Protein AF-A0A6J6VG71-F1 (afdb_monomer_lite)

Secondary structure (DSSP, 8-state):
-HHHHHHHHHTT--HHHHHHHHHHHHHHHTTTSPTTGGG--EE-TT--EEEEE--B-SS--GGG---EE-TTT--EEPPPTT-BSS-HHHHHHHHHTT-EE-SSS-EEEEEHHHHHHHS--S-----SHHHHHHHHHHHSS---SSPPPHHHHHHHHHHHS-TT-EEEETT-TTTHHHHHHHHHHHHH----EEEE----PPPHHHHHHHHHTT--TTSTTTTTTS-----S--PPPPPPPP------------PPPP----

Structure (mmCIF, N/CA/C/O backbone):
data_AF-A0A6J6VG71-F1
#
_entry.id   AF-A0A6J6VG71-F1
#
loop_
_atom_site.group_PDB
_atom_site.id
_atom_site.type_symbol
_atom_site.label_atom_id
_atom_site.label_alt_id
_atom_site.label_comp_id
_atom_site.label_asym_id
_atom_site.label_entity_id
_atom_site.label_seq_id
_atom_site.pdbx_PDB_ins_code
_atom_site.Cartn_x
_atom_site.Cartn_y
_atom_site.Cartn_z
_atom_site.occupancy
_atom_site.B_iso_or_equiv
_atom_site.auth_seq_id
_atom_site.auth_comp_id
_atom_site.auth_asym_id
_atom_site.auth_atom_id
_atom_site.pdbx_PDB_model_num
ATOM 1 N N . MET A 1 1 ? 6.855 -7.497 11.696 1.00 89.44 1 MET A N 1
ATOM 2 C CA . MET A 1 1 ? 5.455 -7.110 11.981 1.00 89.44 1 MET A CA 1
ATOM 3 C C . MET A 1 1 ? 4.491 -7.909 11.126 1.00 89.44 1 MET A C 1
ATOM 5 O O . MET A 1 1 ? 3.883 -8.788 11.703 1.00 89.44 1 MET A O 1
ATOM 9 N N . LEU A 1 2 ? 4.419 -7.700 9.800 1.00 90.25 2 LEU A N 1
ATOM 10 C CA . LEU A 1 2 ? 3.524 -8.470 8.909 1.00 90.25 2 LEU A CA 1
ATOM 11 C C . LEU A 1 2 ? 3.668 -9.988 9.110 1.00 90.25 2 LEU A C 1
ATOM 13 O O . LEU A 1 2 ? 2.763 -10.618 9.633 1.00 90.25 2 LEU A O 1
ATOM 17 N N . ARG A 1 3 ? 4.880 -10.518 8.889 1.00 91.44 3 ARG A N 1
ATOM 18 C CA . ARG A 1 3 ? 5.190 -11.943 9.092 1.00 91.44 3 ARG A CA 1
ATOM 19 C C . ARG A 1 3 ? 4.792 -12.483 10.474 1.00 91.44 3 ARG A C 1
ATOM 21 O O . ARG A 1 3 ? 4.275 -13.580 10.565 1.00 91.44 3 ARG A O 1
ATOM 28 N N . LEU A 1 4 ? 5.018 -11.708 11.538 1.00 93.44 4 LEU A N 1
ATOM 29 C CA . LEU A 1 4 ? 4.688 -12.125 12.908 1.00 93.44 4 LEU A CA 1
ATOM 30 C C . LEU A 1 4 ? 3.179 -12.339 13.082 1.00 93.44 4 LEU A C 1
ATOM 32 O O . LEU A 1 4 ? 2.763 -13.282 13.754 1.00 93.44 4 LEU A O 1
ATOM 36 N N . VAL A 1 5 ? 2.374 -11.438 12.516 1.00 93.69 5 VAL A N 1
ATOM 37 C CA . VAL A 1 5 ? 0.913 -11.532 12.570 1.00 93.69 5 VAL A CA 1
ATOM 38 C C . VAL A 1 5 ? 0.439 -12.678 11.684 1.00 93.69 5 VAL A C 1
ATOM 40 O O . VAL A 1 5 ? -0.310 -13.516 12.176 1.00 93.69 5 VAL A O 1
ATOM 43 N N . ASP A 1 6 ? 0.960 -12.791 10.460 1.00 92.25 6 ASP A N 1
ATOM 44 C CA . ASP A 1 6 ? 0.628 -13.883 9.536 1.00 92.25 6 ASP A CA 1
ATOM 45 C C . ASP A 1 6 ? 0.910 -15.262 10.163 1.00 92.25 6 ASP A C 1
ATOM 47 O O . ASP A 1 6 ? 0.045 -16.132 10.170 1.00 92.25 6 ASP A O 1
ATOM 51 N N . GLU A 1 7 ? 2.091 -15.453 10.763 1.00 93.88 7 GLU A N 1
ATOM 52 C CA . GLU A 1 7 ? 2.474 -16.698 11.450 1.00 93.88 7 GLU A CA 1
ATOM 53 C C . GLU A 1 7 ? 1.605 -16.975 12.683 1.00 93.88 7 GLU A C 1
ATOM 55 O O . GLU A 1 7 ? 1.258 -18.123 12.960 1.00 93.88 7 GLU A O 1
ATOM 60 N N . THR A 1 8 ? 1.233 -15.932 13.430 1.00 93.12 8 THR A N 1
ATOM 61 C CA . THR A 1 8 ? 0.386 -16.082 14.620 1.00 93.12 8 THR A CA 1
ATOM 62 C C . THR A 1 8 ? -1.030 -16.510 14.243 1.00 93.12 8 THR A C 1
ATOM 64 O O . THR A 1 8 ? -1.567 -17.426 14.863 1.00 93.12 8 THR A O 1
ATOM 67 N N . LEU A 1 9 ? -1.609 -15.903 13.207 1.00 93.12 9 LEU A N 1
ATOM 68 C CA . LEU A 1 9 ? -2.937 -16.261 12.706 1.00 93.12 9 LEU A CA 1
ATOM 69 C C . LEU A 1 9 ? -2.931 -17.644 12.040 1.00 93.12 9 LEU A C 1
ATOM 71 O O . LEU A 1 9 ? -3.836 -18.440 12.273 1.00 93.12 9 LEU A O 1
ATOM 75 N N . ALA A 1 10 ? -1.876 -17.983 11.290 1.00 92.69 10 ALA A N 1
ATOM 76 C CA . ALA A 1 10 ? -1.707 -19.314 10.702 1.00 92.69 10 ALA A CA 1
ATOM 77 C C . ALA A 1 10 ? -1.602 -20.427 11.760 1.00 92.69 10 ALA A C 1
ATOM 79 O O . ALA A 1 10 ? -1.991 -21.565 11.502 1.00 92.69 10 ALA A O 1
ATOM 80 N N . ALA A 1 11 ? -1.123 -20.103 12.965 1.00 93.56 11 ALA A N 1
ATOM 81 C CA . ALA A 1 11 ? -1.110 -21.009 14.112 1.00 93.56 11 ALA A CA 1
ATOM 82 C C . ALA A 1 11 ? -2.481 -21.155 14.811 1.00 93.56 11 ALA A C 1
ATOM 84 O O . ALA A 1 11 ? -2.568 -21.829 15.836 1.00 93.56 11 ALA A O 1
ATOM 85 N N . GLY A 1 12 ? -3.542 -20.536 14.279 1.00 92.69 12 GLY A N 1
ATOM 86 C CA . GLY A 1 12 ? -4.909 -20.621 14.799 1.00 92.69 12 GLY A CA 1
ATOM 87 C C . GLY A 1 12 ? -5.233 -19.633 15.921 1.00 92.69 12 GLY A C 1
ATOM 88 O O . GLY A 1 12 ? -6.259 -19.790 16.579 1.00 92.69 12 GLY A O 1
ATOM 89 N N . ALA A 1 13 ? -4.377 -18.636 16.161 1.00 93.62 13 ALA A N 1
ATOM 90 C CA . ALA A 1 13 ? -4.648 -17.596 17.149 1.00 93.62 13 ALA A CA 1
ATOM 91 C C . ALA A 1 13 ? -5.695 -16.588 16.644 1.00 93.62 13 ALA A C 1
ATOM 93 O O . ALA A 1 13 ? -5.846 -16.358 15.444 1.00 93.62 13 ALA A O 1
ATOM 94 N N . THR A 1 14 ? -6.378 -15.945 17.585 1.00 95.81 14 THR A N 1
ATOM 95 C CA . THR A 1 14 ? -7.333 -14.856 17.334 1.00 95.81 14 THR A CA 1
ATOM 96 C C . THR A 1 14 ? -6.632 -13.545 16.953 1.00 95.81 14 THR A C 1
ATOM 98 O O . THR A 1 14 ? -5.437 -13.353 17.210 1.00 95.81 14 THR A O 1
ATOM 101 N N . ALA A 1 15 ? -7.379 -12.600 16.369 1.00 93.50 15 ALA A N 1
ATOM 102 C CA . ALA A 1 15 ? -6.868 -11.265 16.045 1.00 93.50 15 ALA A CA 1
ATOM 103 C C . ALA A 1 15 ? -6.389 -10.513 17.301 1.00 93.50 15 ALA A C 1
ATOM 105 O O . ALA A 1 15 ? -5.373 -9.815 17.269 1.00 93.50 15 ALA A O 1
ATOM 106 N N . GLU A 1 16 ? -7.066 -10.705 18.432 1.00 94.62 16 GLU A N 1
ATOM 107 C CA . GLU A 1 16 ? -6.713 -10.131 19.728 1.00 94.62 16 GLU A CA 1
ATOM 108 C C . GLU A 1 16 ? -5.377 -10.674 20.250 1.00 94.62 16 GLU A C 1
ATOM 110 O O . GLU A 1 16 ? -4.526 -9.902 20.704 1.00 94.62 16 GLU A O 1
ATOM 115 N N . GLU A 1 17 ? -5.159 -11.986 20.151 1.00 95.38 17 GLU A N 1
ATOM 116 C CA . GLU A 1 17 ? -3.893 -12.626 20.528 1.00 95.38 17 GLU A CA 1
ATOM 117 C C . GLU A 1 17 ? -2.749 -12.189 19.606 1.00 95.38 17 GLU A C 1
ATOM 119 O O . GLU A 1 17 ? -1.653 -11.864 20.079 1.00 95.38 17 GLU A O 1
ATOM 124 N N . ALA A 1 18 ? -3.006 -12.104 18.296 1.00 96.38 18 ALA A N 1
ATOM 125 C CA . ALA A 1 18 ? -2.054 -11.574 17.325 1.00 96.38 18 ALA A CA 1
ATOM 126 C C . ALA A 1 18 ? -1.688 -10.114 17.630 1.00 96.38 18 ALA A C 1
ATOM 128 O O . ALA A 1 18 ? -0.508 -9.750 17.618 1.00 96.38 18 ALA A O 1
ATOM 129 N N . GLN A 1 19 ? -2.674 -9.285 17.982 1.00 97.00 19 GLN A N 1
ATOM 130 C CA . GLN A 1 19 ? -2.464 -7.902 18.400 1.00 97.00 19 GLN A CA 1
ATOM 131 C C . GLN A 1 19 ? -1.623 -7.810 19.677 1.00 97.00 19 GLN A C 1
ATOM 133 O O . GLN A 1 19 ? -0.727 -6.964 19.763 1.00 97.00 19 GLN A O 1
ATOM 138 N N . GLN A 1 20 ? -1.883 -8.663 20.669 1.00 96.75 20 GLN A N 1
ATOM 139 C CA . GLN A 1 20 ? -1.121 -8.678 21.915 1.00 96.75 20 GLN A CA 1
ATOM 140 C C . GLN A 1 20 ? 0.351 -9.030 21.660 1.00 96.75 20 GLN A C 1
ATOM 142 O O . GLN A 1 20 ? 1.241 -8.276 22.066 1.00 96.75 20 GLN A O 1
ATOM 147 N N . ARG A 1 21 ? 0.616 -10.095 20.891 1.00 96.19 21 ARG A N 1
ATOM 148 C CA . ARG A 1 21 ? 1.981 -10.459 20.474 1.00 96.19 21 ARG A CA 1
ATOM 149 C C . ARG A 1 21 ? 2.659 -9.353 19.676 1.00 96.19 21 ARG A C 1
ATOM 151 O O . ARG A 1 21 ? 3.834 -9.063 19.895 1.00 96.19 21 ARG A O 1
ATOM 158 N N . LEU A 1 22 ? 1.931 -8.704 18.767 1.00 96.75 22 LEU A N 1
ATOM 159 C CA . LEU A 1 22 ? 2.453 -7.581 17.995 1.00 96.75 22 LEU A CA 1
ATOM 160 C C . LEU A 1 22 ? 2.890 -6.430 18.912 1.00 96.75 22 LEU A C 1
ATOM 162 O O . LEU A 1 22 ? 3.974 -5.876 18.727 1.00 96.75 22 LEU A O 1
ATOM 166 N N . ARG A 1 23 ? 2.085 -6.077 19.919 1.00 96.69 23 ARG A N 1
ATOM 167 C CA . ARG A 1 23 ? 2.407 -5.010 20.881 1.00 96.69 23 ARG A CA 1
ATOM 168 C C . ARG A 1 23 ? 3.626 -5.348 21.734 1.00 96.69 23 ARG A C 1
ATOM 170 O O . ARG A 1 23 ? 4.466 -4.477 21.955 1.00 96.69 23 ARG A O 1
ATOM 177 N N . GLU A 1 24 ? 3.753 -6.596 22.174 1.00 96.62 24 GLU A N 1
ATOM 178 C CA . GLU A 1 24 ? 4.934 -7.082 22.896 1.00 96.62 24 GLU A CA 1
ATOM 179 C C . GLU A 1 24 ? 6.191 -7.018 22.027 1.00 96.62 24 GLU A C 1
ATOM 181 O O . GLU A 1 24 ? 7.218 -6.491 22.459 1.00 96.62 24 GLU A O 1
ATOM 186 N N . PHE A 1 25 ? 6.087 -7.452 20.769 1.00 95.56 25 PHE A N 1
ATOM 187 C CA . PHE A 1 25 ? 7.169 -7.359 19.796 1.00 95.56 25 PHE A CA 1
ATOM 188 C C . PHE A 1 25 ? 7.602 -5.908 19.551 1.00 95.56 25 PHE A C 1
ATOM 190 O O . PHE A 1 25 ? 8.800 -5.615 19.564 1.00 95.56 25 PHE A O 1
ATOM 197 N N . ILE A 1 26 ? 6.651 -4.984 19.370 1.00 94.94 26 ILE A N 1
ATOM 198 C CA . ILE A 1 26 ? 6.949 -3.553 19.216 1.00 94.94 26 ILE A CA 1
ATOM 199 C C . ILE A 1 26 ? 7.661 -3.029 20.463 1.00 94.94 26 ILE A C 1
ATOM 201 O O . ILE A 1 26 ? 8.685 -2.368 20.338 1.00 94.94 26 ILE A O 1
ATOM 205 N N . LYS A 1 27 ? 7.164 -3.348 21.663 1.00 94.50 27 LYS A N 1
ATOM 206 C CA . LYS A 1 27 ? 7.763 -2.902 22.928 1.00 94.50 27 LYS A CA 1
ATOM 207 C C . LYS A 1 27 ? 9.203 -3.393 23.094 1.00 94.50 27 LYS A C 1
ATOM 209 O O . LYS A 1 27 ? 10.041 -2.638 23.577 1.00 94.50 27 LYS A O 1
ATOM 214 N N . ALA A 1 28 ? 9.489 -4.633 22.701 1.00 94.75 28 ALA A N 1
ATOM 215 C CA . ALA A 1 28 ? 10.822 -5.217 22.813 1.00 94.75 28 ALA A CA 1
ATOM 216 C C . ALA A 1 28 ? 11.829 -4.625 21.811 1.00 94.75 28 ALA A C 1
ATOM 218 O O . ALA A 1 28 ? 13.005 -4.509 22.136 1.00 94.75 28 ALA A O 1
ATOM 219 N N . ASN A 1 29 ? 11.372 -4.223 20.620 1.00 94.19 29 ASN A N 1
ATOM 220 C CA . ASN A 1 29 ? 12.246 -3.811 19.514 1.00 94.19 29 ASN A CA 1
ATOM 221 C C . ASN A 1 29 ? 12.117 -2.319 19.155 1.00 94.19 29 ASN A C 1
ATOM 223 O O . ASN A 1 29 ? 12.664 -1.878 18.149 1.00 94.19 29 ASN A O 1
ATOM 227 N N . SER A 1 30 ? 11.394 -1.516 19.943 1.00 89.50 30 SER A N 1
ATOM 228 C CA . SER A 1 30 ? 11.008 -0.147 19.561 1.00 89.50 30 SER A CA 1
ATOM 229 C C . SER A 1 30 ? 12.187 0.774 19.245 1.00 89.50 30 SER A C 1
ATOM 231 O O . SER A 1 30 ? 12.014 1.733 18.502 1.00 89.50 30 SER A O 1
ATOM 233 N N . LYS A 1 31 ? 13.363 0.514 19.831 1.00 88.88 31 LYS A N 1
ATOM 234 C CA . LYS A 1 31 ? 14.586 1.306 19.618 1.00 88.88 31 LYS A CA 1
ATOM 235 C C . LYS A 1 31 ? 15.214 1.080 18.243 1.00 88.88 31 LYS A C 1
ATOM 237 O O . LYS A 1 31 ? 15.847 1.990 17.724 1.00 88.88 31 LYS A O 1
ATOM 242 N N . ASP A 1 32 ? 15.003 -0.098 17.666 1.00 88.81 32 ASP A N 1
ATOM 243 C CA . ASP A 1 32 ? 15.583 -0.510 16.385 1.00 88.81 32 ASP A CA 1
ATOM 244 C C . ASP A 1 32 ? 14.580 -0.365 15.227 1.00 88.81 32 ASP A C 1
ATOM 246 O O . ASP A 1 32 ? 14.876 -0.700 14.080 1.00 88.81 32 ASP A O 1
ATOM 250 N N . MET A 1 33 ? 13.370 0.131 15.512 1.00 85.44 33 MET A N 1
ATOM 251 C CA . MET A 1 33 ? 12.329 0.358 14.512 1.00 85.44 33 MET A CA 1
ATOM 252 C C . MET A 1 33 ? 12.365 1.789 13.958 1.00 85.44 33 MET A C 1
ATOM 254 O O . MET A 1 33 ? 12.587 2.734 14.717 1.00 85.44 33 MET A O 1
ATOM 258 N N . PRO A 1 34 ? 12.055 1.984 12.661 1.00 82.62 34 PRO A N 1
ATOM 259 C CA . PRO A 1 34 ? 11.864 3.315 12.098 1.00 82.62 34 PRO A CA 1
ATOM 260 C C . PRO A 1 34 ? 10.766 4.104 12.821 1.00 82.62 34 PRO A C 1
ATOM 262 O O . PRO A 1 34 ? 9.747 3.550 13.251 1.00 82.62 34 PRO A O 1
ATOM 265 N N . GLU A 1 35 ? 10.950 5.421 12.904 1.00 76.75 35 GLU A N 1
ATOM 266 C CA . GLU A 1 35 ? 9.973 6.319 13.513 1.00 76.75 35 GLU A CA 1
ATOM 267 C C . GLU A 1 35 ? 8.607 6.212 12.807 1.00 76.75 35 GLU A C 1
ATOM 269 O O . GLU A 1 35 ? 8.511 6.135 11.583 1.00 76.75 35 GLU A O 1
ATOM 274 N N . GLY A 1 36 ? 7.527 6.163 13.591 1.00 82.25 36 GLY A N 1
ATOM 275 C CA . GLY A 1 36 ? 6.156 6.034 13.085 1.00 82.25 36 GLY A CA 1
ATOM 276 C C . GLY A 1 36 ? 5.672 4.592 12.910 1.00 82.25 36 GLY A C 1
ATOM 277 O O . GLY A 1 36 ? 4.494 4.336 13.144 1.00 82.25 36 GLY A O 1
ATOM 278 N N . VAL A 1 37 ? 6.558 3.629 12.627 1.00 87.62 37 VAL A N 1
ATOM 279 C CA . VAL A 1 37 ? 6.176 2.209 12.461 1.00 87.62 37 VAL A CA 1
ATOM 280 C C . VAL A 1 37 ? 5.611 1.617 13.759 1.00 87.62 37 VAL A C 1
ATOM 282 O O . VAL A 1 37 ? 4.693 0.800 13.738 1.00 87.62 37 VAL A O 1
ATOM 285 N N . THR A 1 38 ? 6.083 2.094 14.909 1.00 90.94 38 THR A N 1
ATOM 286 C CA . THR A 1 38 ? 5.614 1.663 16.235 1.00 90.94 38 THR A CA 1
ATOM 287 C C . THR A 1 38 ? 4.145 2.006 16.523 1.00 90.94 38 THR A C 1
ATOM 289 O O . THR A 1 38 ? 3.556 1.432 17.439 1.00 90.94 38 THR A O 1
ATOM 292 N N . ARG A 1 39 ? 3.527 2.909 15.746 1.00 91.81 39 ARG A N 1
ATOM 293 C CA . ARG A 1 39 ? 2.105 3.283 15.874 1.00 91.81 39 ARG A CA 1
ATOM 294 C C . ARG A 1 39 ? 1.159 2.219 15.309 1.00 91.81 39 ARG A C 1
ATOM 296 O O . ARG A 1 39 ? -0.008 2.176 15.694 1.00 91.81 39 ARG A O 1
ATOM 303 N N . PHE A 1 40 ? 1.660 1.347 14.434 1.00 94.31 40 PHE A N 1
ATOM 304 C CA . PHE A 1 40 ? 0.908 0.261 13.804 1.00 94.31 40 PHE A CA 1
ATOM 305 C C . PHE A 1 40 ? 0.799 -0.938 14.748 1.00 94.31 40 PHE A C 1
ATOM 307 O O . PHE A 1 40 ? 1.459 -1.959 14.579 1.00 94.31 40 PHE A O 1
ATOM 314 N N . ASN A 1 41 ? -0.007 -0.781 15.794 1.00 94.81 41 ASN A N 1
ATOM 315 C CA . ASN A 1 41 ? -0.082 -1.702 16.926 1.00 94.81 41 ASN A CA 1
ATOM 316 C C . ASN A 1 41 ? -1.470 -2.335 17.120 1.00 94.81 41 ASN A C 1
ATOM 318 O O . ASN A 1 41 ? -1.752 -2.863 18.202 1.00 94.81 41 ASN A O 1
ATOM 322 N N . ASN A 1 42 ? -2.332 -2.243 16.105 1.00 95.75 42 ASN A N 1
ATOM 323 C CA . ASN A 1 42 ? -3.653 -2.864 16.091 1.00 95.75 42 ASN A CA 1
ATOM 324 C C . ASN A 1 42 ? -3.743 -3.881 14.958 1.00 95.75 42 ASN A C 1
ATOM 326 O O . ASN A 1 42 ? -3.085 -3.705 13.932 1.00 95.75 42 ASN A O 1
ATOM 330 N N . VAL A 1 43 ? -4.547 -4.920 15.165 1.00 95.62 43 VAL A N 1
ATOM 331 C CA . VAL A 1 43 ? -4.839 -5.970 14.181 1.00 95.62 43 VAL A CA 1
ATOM 332 C C . VAL A 1 43 ? -6.355 -6.099 14.102 1.00 95.62 43 VAL A C 1
ATOM 334 O O . VAL A 1 43 ? -7.006 -6.126 15.145 1.00 95.62 43 VAL A O 1
ATOM 337 N N . ASP A 1 44 ? -6.927 -6.084 12.898 1.00 92.06 44 ASP A N 1
ATOM 338 C CA . ASP A 1 44 ? -8.370 -6.297 12.722 1.00 92.06 44 ASP A CA 1
ATOM 339 C C . ASP A 1 44 ? -8.713 -7.780 12.525 1.00 92.06 44 ASP A C 1
ATOM 341 O O . ASP A 1 44 ? -7.830 -8.638 12.488 1.00 92.06 44 ASP A O 1
ATOM 345 N N . ALA A 1 45 ? -10.008 -8.085 12.406 1.00 88.69 45 ALA A N 1
ATOM 346 C CA . ALA A 1 45 ? -10.509 -9.448 12.238 1.00 88.69 45 ALA A CA 1
ATOM 347 C C . ALA A 1 45 ? -9.940 -10.163 10.996 1.00 88.69 45 ALA A C 1
ATOM 349 O O . ALA A 1 45 ? -9.860 -11.388 10.980 1.00 88.69 45 ALA A O 1
ATOM 350 N N . ASN A 1 46 ? -9.495 -9.405 9.987 1.00 87.94 46 ASN A N 1
ATOM 351 C CA . ASN A 1 46 ? -8.892 -9.923 8.760 1.00 87.94 46 ASN A CA 1
ATOM 352 C C . ASN A 1 46 ? -7.361 -10.061 8.865 1.00 87.94 46 ASN A C 1
ATOM 354 O O . ASN A 1 46 ? -6.695 -10.392 7.885 1.00 87.94 46 ASN A O 1
ATOM 358 N N . GLY A 1 47 ? -6.780 -9.786 10.036 1.00 90.75 47 GLY A N 1
ATOM 359 C CA . GLY A 1 47 ? -5.338 -9.835 10.259 1.00 90.75 47 GLY A CA 1
ATOM 360 C C . GLY A 1 47 ? -4.579 -8.613 9.744 1.00 90.75 47 GLY A C 1
ATOM 361 O O . GLY A 1 47 ? -3.345 -8.608 9.736 1.00 90.75 47 GLY A O 1
ATOM 362 N N . ILE A 1 48 ? -5.272 -7.549 9.330 1.00 92.25 48 ILE A N 1
ATOM 363 C CA . ILE A 1 48 ? -4.617 -6.349 8.819 1.00 92.25 48 ILE A CA 1
ATOM 364 C C . ILE A 1 48 ? -4.044 -5.554 9.984 1.00 92.25 48 ILE A C 1
ATOM 366 O O . ILE A 1 48 ? -4.748 -5.163 10.913 1.00 92.25 48 ILE A O 1
ATOM 370 N N . ILE A 1 49 ? -2.744 -5.264 9.909 1.00 95.81 49 ILE A N 1
ATOM 371 C CA . ILE A 1 49 ? -2.075 -4.386 10.867 1.00 95.81 49 ILE A CA 1
ATOM 372 C C . ILE A 1 49 ? -2.398 -2.931 10.526 1.00 95.81 49 ILE A C 1
ATOM 374 O O . ILE A 1 49 ? -2.139 -2.498 9.401 1.00 95.81 49 ILE A O 1
ATOM 378 N N . PHE A 1 50 ? -2.882 -2.147 11.491 1.00 95.44 50 PHE A N 1
ATOM 379 C CA . PHE A 1 50 ? -3.222 -0.739 11.277 1.00 95.44 50 PHE A CA 1
ATOM 380 C C . PHE A 1 50 ? -2.881 0.181 12.462 1.00 95.44 50 PHE A C 1
ATOM 382 O O . PHE A 1 50 ? -2.823 -0.224 13.627 1.00 95.44 50 PHE A O 1
ATOM 389 N N . GLU A 1 51 ? -2.677 1.464 12.157 1.00 94.94 51 GLU A N 1
ATOM 390 C CA . GLU A 1 51 ? -2.749 2.562 13.126 1.00 94.94 51 GLU A CA 1
ATOM 391 C C . GLU A 1 51 ? -4.090 3.298 12.986 1.00 94.94 51 GLU A C 1
ATOM 393 O O . GLU A 1 51 ? -4.766 3.214 11.957 1.00 94.94 51 GLU A O 1
ATOM 398 N N . THR A 1 52 ? -4.479 4.058 14.010 1.00 94.81 52 THR A N 1
ATOM 399 C CA . THR A 1 52 ? -5.697 4.876 13.969 1.00 94.81 52 THR A CA 1
ATOM 400 C C . THR A 1 52 ? -5.368 6.362 13.885 1.00 94.81 52 THR A C 1
ATOM 402 O O . THR A 1 52 ? -4.657 6.907 14.730 1.00 94.81 52 THR A O 1
ATOM 405 N N . ALA A 1 53 ? -5.957 7.064 12.921 1.00 93.12 53 ALA A N 1
ATOM 406 C CA . ALA A 1 53 ? -5.833 8.512 12.774 1.00 93.12 53 ALA A CA 1
ATOM 407 C C . ALA A 1 53 ? -7.082 9.245 13.277 1.00 93.12 53 ALA A C 1
ATOM 409 O O . ALA A 1 53 ? -8.196 8.720 13.206 1.00 93.12 53 ALA A O 1
ATOM 410 N N . ASP A 1 54 ? -6.877 10.442 13.828 1.00 94.25 54 ASP A N 1
ATOM 411 C CA . ASP A 1 54 ? -7.966 11.327 14.242 1.00 94.25 54 ASP A CA 1
ATOM 412 C C . ASP A 1 54 ? -8.719 11.855 13.012 1.00 94.25 54 ASP A C 1
ATOM 414 O O . ASP A 1 54 ? -8.110 12.191 11.996 1.00 94.25 54 ASP A O 1
ATOM 418 N N . LEU A 1 55 ? -10.044 11.898 13.125 1.00 95.69 55 LEU A N 1
ATOM 419 C CA . LEU A 1 55 ? -10.977 12.376 12.105 1.00 95.69 55 LEU A CA 1
ATOM 420 C C . LEU A 1 55 ? -11.505 13.779 12.426 1.00 95.69 55 LEU A C 1
ATOM 422 O O . LEU A 1 55 ? -12.461 14.232 11.807 1.00 95.69 55 LEU A O 1
ATOM 426 N N . THR A 1 56 ? -10.904 14.476 13.388 1.00 94.75 56 THR A N 1
ATOM 427 C CA . THR A 1 56 ? -11.288 15.838 13.765 1.00 94.75 56 THR A CA 1
ATOM 428 C C . THR A 1 56 ? -10.606 16.873 12.873 1.00 94.75 56 THR A C 1
ATOM 430 O O . THR A 1 56 ? -9.385 16.861 12.696 1.00 94.75 56 THR A O 1
ATOM 433 N N . ASN A 1 57 ? -11.383 17.807 12.325 1.00 92.62 57 ASN A N 1
ATOM 434 C CA . ASN A 1 57 ? -10.834 18.911 11.549 1.00 92.62 57 ASN A CA 1
ATOM 435 C C . ASN A 1 57 ? -10.085 19.914 12.446 1.00 92.62 57 ASN A C 1
ATOM 437 O O . ASN A 1 57 ? -10.456 20.153 13.597 1.00 92.62 57 ASN A O 1
ATOM 441 N N . ARG A 1 58 ? -9.033 20.544 11.914 1.00 91.25 58 ARG A N 1
ATOM 442 C CA . ARG A 1 58 ? -8.279 21.569 12.661 1.00 91.25 58 ARG A CA 1
ATOM 443 C C . ARG A 1 58 ? -9.044 22.885 12.775 1.00 91.25 58 ARG A C 1
ATOM 445 O O . ARG A 1 58 ? -8.869 23.596 13.755 1.00 91.25 58 ARG A O 1
ATOM 452 N N . LEU A 1 59 ? -9.854 23.205 11.767 1.00 92.69 59 LEU A N 1
ATOM 453 C CA . LEU A 1 59 ? -10.664 24.420 11.706 1.00 92.69 59 LEU A CA 1
ATOM 454 C C . LEU A 1 59 ? -12.150 24.054 11.681 1.00 92.69 59 LEU A C 1
ATOM 456 O O . LEU A 1 59 ? -12.482 23.020 11.098 1.00 92.69 59 LEU A O 1
ATOM 460 N N . PRO A 1 60 ? -13.042 24.894 12.232 1.00 94.56 60 PRO A N 1
ATOM 461 C CA . PRO A 1 60 ? -14.476 24.650 12.181 1.00 94.56 60 PRO A CA 1
ATOM 462 C C . PRO A 1 60 ? -15.005 24.513 10.750 1.00 94.56 60 PRO A C 1
ATOM 464 O O . PRO A 1 60 ? -14.869 25.425 9.931 1.00 94.56 60 PRO A O 1
ATOM 467 N N . ARG A 1 61 ? -15.639 23.376 10.452 1.00 94.50 61 ARG A N 1
ATOM 468 C CA . ARG A 1 61 ? -16.323 23.094 9.183 1.00 94.50 61 ARG A CA 1
ATOM 469 C C . ARG A 1 61 ? -17.778 22.698 9.452 1.00 94.50 61 ARG A C 1
ATOM 471 O O . ARG A 1 61 ? -18.060 21.513 9.627 1.00 94.50 61 ARG A O 1
ATOM 478 N N . PRO A 1 62 ? -18.722 23.659 9.484 1.00 92.25 62 PRO A N 1
ATOM 479 C CA . PRO A 1 62 ? -20.126 23.381 9.799 1.00 92.25 62 PRO A CA 1
ATOM 480 C C . PRO A 1 62 ? -20.770 22.326 8.890 1.00 92.25 62 PRO A C 1
ATOM 482 O O . PRO A 1 62 ? -21.565 21.517 9.353 1.00 92.25 62 PRO A O 1
ATOM 485 N N . ASN A 1 63 ? -20.375 22.286 7.616 1.00 94.00 63 ASN A N 1
ATOM 486 C CA . ASN A 1 63 ? -20.847 21.319 6.623 1.00 94.00 63 ASN A CA 1
ATOM 487 C C . ASN A 1 63 ? -20.352 19.881 6.861 1.00 94.00 63 ASN A C 1
ATOM 489 O O . ASN A 1 63 ? -20.906 18.949 6.291 1.00 94.00 63 ASN A O 1
ATOM 493 N N . LEU A 1 64 ? -19.322 19.686 7.688 1.00 96.69 64 LEU A N 1
ATOM 494 C CA . LEU A 1 64 ? -18.766 18.370 8.019 1.00 96.69 64 LEU A CA 1
ATOM 495 C C . LEU A 1 64 ? -19.215 17.896 9.407 1.00 96.69 64 LEU A C 1
ATOM 497 O O . LEU A 1 64 ? -18.592 17.023 10.007 1.00 96.69 64 LEU A O 1
ATOM 501 N N . ARG A 1 65 ? -20.287 18.485 9.947 1.00 96.62 65 ARG A N 1
ATOM 502 C CA . ARG A 1 65 ? -20.893 18.081 11.217 1.00 96.62 65 ARG A CA 1
ATOM 503 C C . ARG A 1 65 ? -22.141 17.251 10.950 1.00 96.62 65 ARG A C 1
ATOM 505 O O . ARG A 1 65 ? -23.228 17.785 10.767 1.00 96.62 65 ARG A O 1
ATOM 512 N N . TYR A 1 66 ? -21.973 15.937 10.933 1.00 96.94 66 TYR A N 1
ATOM 513 C CA . TYR A 1 66 ? -23.055 14.967 10.779 1.00 96.94 66 TYR A CA 1
ATOM 514 C C . TYR A 1 66 ? -22.829 13.776 11.722 1.00 96.94 66 TYR A C 1
ATOM 516 O O . TYR A 1 66 ? -21.677 13.493 12.054 1.00 96.94 66 TYR A O 1
ATOM 524 N N . PRO A 1 67 ? -23.887 13.089 12.181 1.00 97.12 67 PRO A N 1
ATOM 525 C CA . PRO A 1 67 ? -23.727 11.889 12.992 1.00 97.12 67 PRO A CA 1
ATOM 526 C C . PRO A 1 67 ? -23.156 10.740 12.152 1.00 97.12 67 PRO A C 1
ATOM 528 O O . PRO A 1 67 ? -23.429 10.647 10.955 1.00 97.12 67 PRO A O 1
ATOM 531 N N . VAL A 1 68 ? -22.378 9.866 12.787 1.00 97.31 68 VAL A N 1
ATOM 532 C CA . VAL A 1 68 ? -21.857 8.629 12.185 1.00 97.31 68 VAL A CA 1
ATOM 533 C C . VAL A 1 68 ? -22.342 7.451 13.015 1.00 97.31 68 VAL A C 1
ATOM 535 O O . VAL A 1 68 ? -22.182 7.462 14.234 1.00 97.31 68 VAL A O 1
ATOM 538 N N . THR A 1 69 ? -22.914 6.439 12.372 1.00 96.62 69 THR A N 1
ATOM 539 C CA . THR A 1 69 ? -23.422 5.240 13.049 1.00 96.62 69 THR A CA 1
ATOM 540 C C . THR A 1 69 ? -22.468 4.075 12.837 1.00 96.62 69 THR A C 1
ATOM 542 O O . THR A 1 69 ? -22.032 3.828 11.716 1.00 96.62 69 THR A O 1
ATOM 545 N N . ASP A 1 70 ? -22.150 3.371 13.917 1.00 95.81 70 ASP A N 1
ATOM 546 C CA . ASP A 1 70 ? -21.466 2.082 13.862 1.00 95.81 70 ASP A CA 1
ATOM 547 C C . ASP A 1 70 ? -22.461 0.996 13.406 1.00 95.81 70 ASP A C 1
ATOM 549 O O . ASP A 1 70 ? -23.472 0.797 14.092 1.00 95.81 70 ASP A O 1
ATOM 553 N N . PRO A 1 71 ? -22.226 0.328 12.261 1.00 94.31 71 PRO A N 1
ATOM 554 C CA . PRO A 1 71 ? -23.144 -0.673 11.726 1.00 94.31 71 PRO A CA 1
ATOM 555 C C . PRO A 1 71 ? -23.261 -1.923 12.611 1.00 94.31 71 PRO A C 1
ATOM 557 O O . PRO A 1 71 ? -24.323 -2.543 12.612 1.00 94.31 71 PRO A O 1
ATOM 560 N N . ASP A 1 72 ? -22.231 -2.261 13.393 1.00 91.44 72 ASP A N 1
ATOM 561 C CA . ASP A 1 72 ? -22.203 -3.491 14.194 1.00 91.44 72 ASP A CA 1
ATOM 562 C C . ASP A 1 72 ? -22.944 -3.318 15.522 1.00 91.44 72 ASP A C 1
ATOM 564 O O . ASP A 1 72 ? -23.661 -4.205 15.985 1.00 91.44 72 ASP A O 1
ATOM 568 N N . THR A 1 73 ? -22.776 -2.153 16.155 1.00 93.81 73 THR A N 1
ATOM 569 C CA . THR A 1 73 ? -23.345 -1.876 17.485 1.00 93.81 73 THR A CA 1
ATOM 570 C C . THR A 1 73 ? -24.591 -0.994 17.450 1.00 93.81 73 THR A C 1
ATOM 572 O O . THR A 1 73 ? -25.272 -0.850 18.467 1.00 93.81 73 THR A O 1
ATOM 575 N N . GLY A 1 74 ? -24.881 -0.352 16.314 1.00 94.50 74 GLY A N 1
ATOM 576 C CA . GLY A 1 74 ? -25.932 0.660 16.180 1.00 94.50 74 GLY A CA 1
ATOM 577 C C . GLY A 1 74 ? -25.636 1.965 16.928 1.00 94.50 74 GLY A C 1
ATOM 578 O O . GLY A 1 74 ? -26.492 2.849 17.009 1.00 94.50 74 GLY A O 1
ATOM 579 N N . ARG A 1 75 ? -24.438 2.113 17.506 1.00 95.88 75 ARG A N 1
ATOM 580 C CA . ARG A 1 75 ? -24.064 3.296 18.280 1.00 95.88 75 ARG A CA 1
ATOM 581 C C . ARG A 1 75 ? -23.897 4.505 17.367 1.00 95.88 75 ARG A C 1
ATOM 583 O O . ARG A 1 75 ? -23.119 4.481 16.417 1.00 95.88 75 ARG A O 1
ATOM 590 N N . VAL A 1 76 ? -24.562 5.600 17.725 1.00 97.06 76 VAL A N 1
ATOM 591 C CA . VAL A 1 76 ? -24.445 6.882 17.024 1.00 97.06 76 VAL A CA 1
ATOM 592 C C . VAL A 1 76 ? -23.364 7.742 17.679 1.00 97.06 76 VAL A C 1
ATOM 594 O O . VAL A 1 76 ? -23.312 7.893 18.903 1.00 97.06 76 VAL A O 1
ATOM 597 N N . TYR A 1 77 ? -22.492 8.309 16.852 1.00 97.06 77 TYR A N 1
ATOM 598 C CA . TYR A 1 77 ? -21.417 9.209 17.243 1.00 97.06 77 TYR A CA 1
ATOM 599 C C . TYR A 1 77 ? -21.691 10.617 16.726 1.00 97.06 77 TYR A C 1
ATOM 601 O O . TYR A 1 77 ? -21.746 10.852 15.519 1.00 97.06 77 TYR A O 1
ATOM 609 N N . GLU A 1 78 ? -21.796 11.563 17.655 1.00 97.00 78 GLU A N 1
ATOM 610 C CA . GLU A 1 78 ? -21.911 12.982 17.331 1.00 97.00 78 GLU A CA 1
ATOM 611 C C . GLU A 1 78 ? -20.601 13.541 16.749 1.00 97.00 78 GLU A C 1
ATOM 613 O O . GLU A 1 78 ? -19.508 13.136 17.176 1.00 97.00 78 GLU A O 1
ATOM 618 N N . PRO A 1 79 ? -20.682 14.492 15.799 1.00 95.62 79 PRO A N 1
ATOM 619 C CA . PRO A 1 79 ? -19.505 15.094 15.199 1.00 95.62 79 PRO A CA 1
ATOM 620 C C . PRO A 1 79 ? -18.700 15.900 16.225 1.00 95.62 79 PRO A C 1
ATOM 622 O O . PRO A 1 79 ? -19.279 16.542 17.111 1.00 95.62 79 PRO A O 1
ATOM 625 N N . PRO A 1 80 ? -17.363 15.956 16.085 1.00 95.50 80 PRO A N 1
ATOM 626 C CA . PRO A 1 80 ? -16.544 16.848 16.890 1.00 95.50 80 PRO A CA 1
ATOM 627 C C . PRO A 1 80 ? -16.910 18.315 16.618 1.00 95.50 80 PRO A C 1
ATOM 629 O O . PRO A 1 80 ? -17.562 18.651 15.624 1.00 95.50 80 PRO A O 1
ATOM 632 N N . GLU A 1 81 ? -16.465 19.208 17.502 1.00 94.75 81 GLU A N 1
ATOM 633 C CA . GLU A 1 81 ? -16.743 20.649 17.426 1.00 94.75 81 GLU A CA 1
ATOM 634 C C . GLU A 1 81 ? -16.398 21.232 16.049 1.00 94.75 81 GLU A C 1
ATOM 636 O O . GLU A 1 81 ? -17.234 21.866 15.406 1.00 94.75 81 GLU A O 1
ATOM 641 N N . ASN A 1 82 ? -15.208 20.905 15.540 1.00 96.19 82 ASN A N 1
ATOM 642 C CA . ASN A 1 82 ? -14.735 21.384 14.246 1.00 96.19 82 ASN A CA 1
ATOM 643 C C . ASN A 1 82 ? -15.281 20.606 13.035 1.00 96.19 82 ASN A C 1
ATOM 645 O O . ASN A 1 82 ? -14.973 20.956 11.896 1.00 96.19 82 ASN A O 1
ATOM 649 N N . GLY A 1 83 ? -16.087 19.569 13.261 1.00 95.94 83 GLY A N 1
ATOM 650 C CA . GLY A 1 83 ? -16.535 18.642 12.225 1.00 95.94 83 GLY A CA 1
ATOM 651 C C . GLY A 1 83 ? -15.486 17.606 11.829 1.00 95.94 83 GLY A C 1
ATOM 652 O O . GLY A 1 83 ? -14.327 17.639 12.259 1.00 95.94 83 GLY A O 1
ATOM 653 N N . TRP A 1 84 ? -15.930 16.646 11.025 1.00 96.69 84 TRP A N 1
ATOM 654 C CA . TRP A 1 84 ? -15.096 15.566 10.517 1.00 96.69 84 TRP A CA 1
ATOM 655 C C . TRP A 1 84 ? -14.074 16.071 9.485 1.00 96.69 84 TRP A C 1
ATOM 657 O O . TRP A 1 84 ? -14.183 17.171 8.937 1.00 96.69 84 TRP A O 1
ATOM 667 N N . THR A 1 85 ? -13.058 15.262 9.191 1.00 95.50 85 THR A N 1
ATOM 668 C CA . THR A 1 85 ? -12.083 15.545 8.123 1.00 95.50 85 THR A CA 1
ATOM 669 C C . THR A 1 85 ? -12.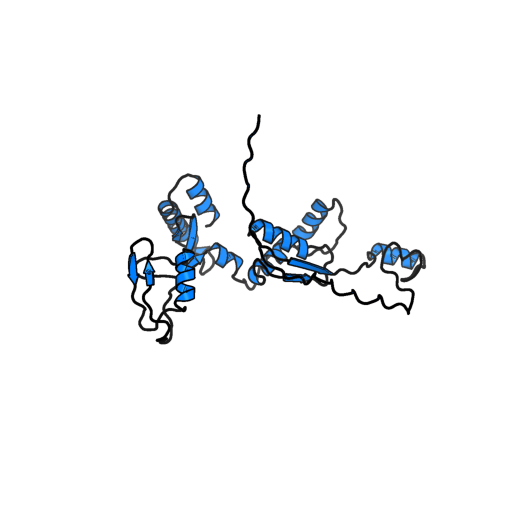650 15.348 6.718 1.00 95.50 85 THR A C 1
ATOM 671 O O . THR A 1 85 ? -12.077 15.867 5.766 1.00 95.50 85 THR A O 1
ATOM 674 N N . VAL A 1 86 ? -13.747 14.599 6.585 1.00 95.25 86 VAL A N 1
ATOM 675 C CA . VAL A 1 86 ? -14.367 14.209 5.309 1.00 95.25 86 VAL A CA 1
ATOM 676 C C . VAL A 1 86 ? -15.863 14.516 5.296 1.00 95.25 86 VAL A C 1
ATOM 678 O O . VAL A 1 86 ? -16.466 14.730 6.351 1.00 95.25 86 VAL A O 1
ATOM 681 N N . ASN A 1 87 ? -16.464 14.565 4.106 1.00 96.69 87 ASN A N 1
ATOM 682 C CA . ASN A 1 87 ? -17.915 14.684 3.937 1.00 96.69 87 ASN A CA 1
ATOM 683 C C . ASN A 1 87 ? -18.629 13.366 4.277 1.00 96.69 87 ASN A C 1
ATOM 685 O O . ASN A 1 87 ? -17.983 12.345 4.520 1.00 96.69 87 ASN A O 1
ATOM 689 N N . ARG A 1 88 ? -19.963 13.418 4.340 1.00 96.50 88 ARG A N 1
ATOM 690 C CA . ARG A 1 88 ? -20.790 12.280 4.746 1.00 96.50 88 ARG A CA 1
ATOM 691 C C . ARG A 1 88 ? -20.628 11.108 3.790 1.00 96.50 88 ARG A C 1
ATOM 693 O O . ARG A 1 88 ? -20.442 9.991 4.247 1.00 96.50 88 ARG A O 1
ATOM 700 N N . GLU A 1 89 ? -20.634 11.388 2.496 1.00 96.56 89 GLU A N 1
ATOM 701 C CA . GLU A 1 89 ? -20.591 10.381 1.440 1.00 96.56 89 GLU A CA 1
ATOM 702 C C . GLU A 1 89 ? -19.302 9.550 1.533 1.00 96.56 89 GLU A C 1
ATOM 704 O O . GLU A 1 89 ? -19.348 8.324 1.564 1.00 96.56 89 GLU A O 1
ATOM 709 N N . LEU A 1 90 ? -18.148 10.210 1.687 1.00 95.62 90 LEU A N 1
ATOM 710 C CA . LEU A 1 90 ? -16.863 9.525 1.845 1.00 95.62 90 LEU A CA 1
ATOM 711 C C . LEU A 1 90 ? -16.738 8.824 3.205 1.00 95.62 90 LEU A C 1
ATOM 713 O O . LEU A 1 90 ? -16.080 7.791 3.310 1.00 95.62 90 LEU A O 1
ATOM 717 N N . MET A 1 91 ? -17.348 9.367 4.265 1.00 97.12 91 MET A N 1
ATOM 718 C CA . MET A 1 91 ? -17.390 8.675 5.556 1.00 97.12 91 MET A CA 1
ATOM 719 C C . MET A 1 91 ? -18.193 7.379 5.458 1.00 97.12 91 MET A C 1
ATOM 721 O O . MET A 1 91 ? -17.750 6.361 5.978 1.00 97.12 91 MET A O 1
ATOM 725 N N . GLU A 1 92 ? -19.344 7.404 4.790 1.00 96.12 92 GLU A N 1
ATOM 726 C CA . GLU A 1 92 ? -20.176 6.221 4.556 1.00 96.12 92 GLU A CA 1
ATOM 727 C C . GLU A 1 92 ? -19.423 5.171 3.733 1.00 96.12 92 GLU A C 1
ATOM 729 O O . GLU A 1 92 ? -19.401 4.007 4.128 1.00 96.12 92 GLU A O 1
ATOM 734 N N . GLU A 1 93 ? -18.714 5.584 2.678 1.00 96.12 93 GLU A N 1
ATOM 735 C CA . GLU A 1 93 ? -17.823 4.705 1.909 1.00 96.12 93 GLU A CA 1
ATOM 736 C C . GLU A 1 93 ? -16.761 4.054 2.810 1.00 96.12 93 GLU A C 1
ATOM 738 O O . GLU A 1 93 ? -16.552 2.843 2.774 1.00 96.12 93 GLU A O 1
ATOM 743 N N . TRP A 1 94 ? -16.112 4.834 3.681 1.00 95.94 94 TRP A N 1
ATOM 744 C CA . TRP A 1 94 ? -15.112 4.302 4.608 1.00 95.94 94 TRP A CA 1
ATOM 745 C C . TRP A 1 94 ? -15.701 3.368 5.662 1.00 95.94 94 TRP A C 1
ATOM 747 O O . TRP A 1 94 ? -15.024 2.432 6.083 1.00 95.94 94 TRP A O 1
ATOM 757 N N . VAL A 1 95 ? -16.929 3.609 6.117 1.00 95.81 95 VAL A N 1
ATOM 758 C CA . VAL A 1 95 ? -17.618 2.700 7.040 1.00 95.81 95 VAL A CA 1
ATOM 759 C C . VAL A 1 95 ? -17.938 1.383 6.336 1.00 95.81 95 VAL A C 1
ATOM 761 O O . VAL A 1 95 ? -17.621 0.329 6.876 1.00 95.81 95 VAL A O 1
ATOM 764 N N . GLN A 1 96 ? -18.483 1.438 5.118 1.00 94.19 96 GLN A N 1
ATOM 765 C CA . GLN A 1 96 ? -18.803 0.254 4.313 1.00 94.19 96 GLN A CA 1
ATOM 766 C C . GLN A 1 96 ? -17.562 -0.564 3.945 1.00 94.19 96 GLN A C 1
ATOM 768 O O . GLN A 1 96 ? -17.614 -1.788 3.932 1.00 94.19 96 GLN A O 1
ATOM 773 N N . ALA A 1 97 ? -16.436 0.101 3.686 1.00 91.25 97 ALA A N 1
ATOM 774 C CA . ALA A 1 97 ? -15.158 -0.543 3.396 1.00 91.25 97 ALA A CA 1
ATOM 775 C C . ALA A 1 97 ? -14.394 -1.007 4.658 1.00 91.25 97 ALA A C 1
ATOM 777 O O . ALA A 1 97 ? -13.205 -1.309 4.571 1.00 91.25 97 ALA A O 1
ATOM 778 N N . GLU A 1 98 ? -15.023 -0.998 5.842 1.00 93.44 98 GLU A N 1
ATOM 779 C CA . GLU A 1 98 ? -14.418 -1.363 7.138 1.00 93.44 98 GLU A CA 1
ATOM 780 C C . GLU A 1 98 ? -13.144 -0.569 7.490 1.00 93.44 98 GLU A C 1
ATOM 782 O O . GLU A 1 98 ? -12.298 -0.980 8.293 1.00 93.44 98 GLU A O 1
ATOM 787 N N . LEU A 1 99 ? -13.008 0.627 6.919 1.00 93.62 99 LEU A N 1
ATOM 788 C CA . LEU A 1 99 ? -11.853 1.506 7.059 1.00 93.62 99 LEU A CA 1
ATOM 789 C C . LEU A 1 99 ? -11.918 2.395 8.308 1.00 93.62 99 LEU A C 1
ATOM 791 O O . LEU A 1 99 ? -10.971 3.148 8.568 1.00 93.62 99 LEU A O 1
ATOM 795 N N . ILE A 1 100 ? -13.002 2.321 9.080 1.00 96.12 100 ILE A N 1
ATOM 796 C CA . ILE A 1 100 ? -13.204 3.043 10.338 1.00 96.12 100 ILE A CA 1
ATOM 797 C C . ILE A 1 100 ? -13.086 2.073 11.514 1.00 96.12 100 ILE A C 1
ATOM 799 O O . ILE A 1 100 ? -13.699 1.013 11.535 1.00 96.12 100 ILE A O 1
ATOM 803 N N . ALA A 1 101 ? -12.278 2.433 12.510 1.00 95.00 101 ALA A N 1
ATOM 804 C CA . ALA A 1 101 ? -12.236 1.744 13.792 1.00 95.00 10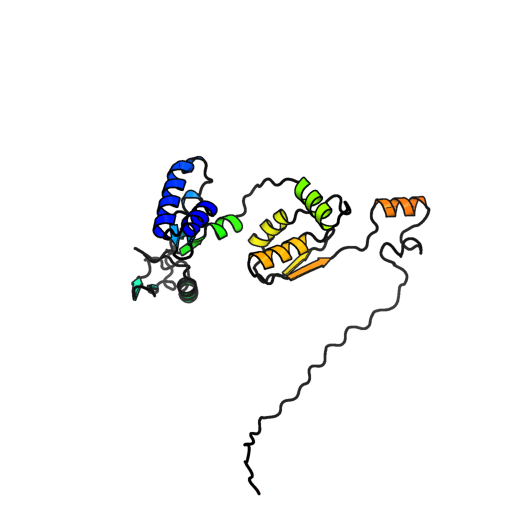1 ALA A CA 1
ATOM 805 C C . ALA A 1 101 ? -13.190 2.448 14.762 1.00 95.00 101 ALA A C 1
ATOM 807 O O . ALA A 1 101 ? -12.946 3.596 15.159 1.00 95.00 101 ALA A O 1
ATOM 808 N N . PHE A 1 102 ? -14.266 1.759 15.137 1.00 94.62 102 PHE A N 1
ATOM 809 C CA . PHE A 1 102 ? -15.204 2.213 16.155 1.00 94.62 102 PHE A CA 1
ATOM 810 C C . PHE A 1 102 ? -14.707 1.825 17.553 1.00 94.62 102 PHE A C 1
ATOM 812 O O . PHE A 1 102 ? -14.170 0.748 17.787 1.00 94.62 102 PHE A O 1
ATOM 819 N N . GLY A 1 103 ? -14.816 2.758 18.495 1.00 90.81 103 GLY A N 1
ATOM 820 C CA . GLY A 1 103 ? -14.317 2.609 19.860 1.00 90.81 103 GLY A CA 1
ATOM 821 C C . GLY A 1 103 ? -14.880 3.720 20.734 1.00 90.81 103 GLY A C 1
ATOM 822 O O . GLY A 1 103 ? -16.074 4.022 20.678 1.00 90.81 103 GLY A O 1
ATOM 823 N N . LYS A 1 104 ? -14.032 4.418 21.502 1.00 92.19 104 LYS A N 1
ATOM 824 C CA . LYS A 1 104 ? -14.477 5.630 22.220 1.00 92.19 104 LYS A CA 1
ATOM 825 C C . LYS A 1 104 ? -14.969 6.718 21.255 1.00 92.19 104 LYS A C 1
ATOM 827 O O . LYS A 1 104 ? -15.913 7.435 21.576 1.00 92.19 104 LYS A O 1
ATOM 832 N N . ARG A 1 105 ? -14.317 6.843 20.097 1.00 93.75 105 ARG A N 1
ATOM 833 C CA . ARG A 1 105 ? -14.689 7.708 18.969 1.00 93.75 105 ARG A CA 1
ATOM 834 C C . ARG A 1 105 ? -14.312 7.004 17.660 1.00 93.75 105 ARG A C 1
ATOM 836 O O . ARG A 1 105 ? -13.354 6.230 17.698 1.00 93.75 105 ARG A O 1
ATOM 843 N N . PRO A 1 106 ? -14.991 7.288 16.537 1.00 96.00 106 PRO A N 1
ATOM 844 C CA . PRO A 1 106 ? -14.604 6.766 15.235 1.00 96.00 106 PRO A CA 1
ATOM 845 C C . PRO A 1 106 ? -13.232 7.314 14.843 1.00 96.00 106 PRO A C 1
ATOM 847 O O . PRO A 1 106 ? -12.937 8.497 15.042 1.00 96.00 106 PRO A O 1
ATOM 850 N N . ARG A 1 107 ? -12.373 6.449 14.311 1.00 96.44 107 ARG A N 1
ATOM 851 C CA . ARG A 1 107 ? -11.016 6.794 13.868 1.00 96.44 107 ARG A CA 1
ATOM 852 C C . ARG A 1 107 ? -10.739 6.149 12.517 1.00 96.44 107 ARG A C 1
ATOM 854 O O . ARG A 1 107 ? -11.174 5.028 12.277 1.00 96.44 107 ARG A O 1
ATOM 861 N N . LYS A 1 108 ? -9.961 6.803 11.652 1.00 95.81 108 LYS A N 1
ATOM 862 C CA . LYS A 1 108 ? -9.573 6.206 10.365 1.00 95.81 108 LYS A CA 1
ATOM 863 C C . LYS A 1 108 ? -8.513 5.133 10.588 1.00 95.81 108 LYS A C 1
ATOM 865 O O . LYS A 1 108 ? -7.454 5.450 11.132 1.00 95.81 108 LYS A O 1
ATOM 870 N N . LYS A 1 109 ? -8.753 3.904 10.127 1.00 95.19 109 LYS A N 1
ATOM 871 C CA . LYS A 1 109 ? -7.717 2.870 10.017 1.00 95.19 109 LYS A CA 1
ATOM 872 C C . LYS A 1 109 ? -6.749 3.245 8.895 1.00 95.19 109 LYS A C 1
ATOM 874 O O . LYS A 1 109 ? -7.171 3.585 7.785 1.00 95.19 109 LYS A O 1
ATOM 879 N N . LYS A 1 110 ? -5.453 3.190 9.176 1.00 92.31 110 LYS A N 1
ATOM 880 C CA . LYS A 1 110 ? -4.379 3.294 8.184 1.00 92.31 110 LYS A CA 1
ATOM 881 C C . LYS A 1 110 ? -3.577 2.009 8.242 1.00 92.31 110 LYS A C 1
ATOM 883 O O . LYS A 1 110 ? -3.004 1.718 9.290 1.00 92.31 110 LYS A O 1
ATOM 888 N N . SER A 1 111 ? -3.564 1.233 7.163 1.00 92.06 111 SER A N 1
ATOM 889 C CA . SER A 1 111 ? -2.876 -0.055 7.181 1.00 92.06 111 SER A CA 1
ATOM 890 C C . SER A 1 111 ? -1.355 0.136 7.149 1.00 92.06 111 SER A C 1
ATOM 892 O O . SER A 1 111 ? -0.834 1.057 6.514 1.00 92.06 111 SER A O 1
ATOM 894 N N . LEU A 1 112 ? -0.627 -0.742 7.842 1.00 90.50 112 LEU A N 1
ATOM 895 C CA . LEU A 1 112 ? 0.836 -0.793 7.789 1.00 90.50 112 LEU A CA 1
ATOM 896 C C . LEU A 1 112 ? 1.310 -1.125 6.377 1.00 90.50 112 LEU A C 1
ATOM 898 O O . LEU A 1 112 ? 2.356 -0.647 5.951 1.00 90.50 112 LEU A O 1
ATOM 902 N N . ARG A 1 113 ? 0.538 -1.947 5.662 1.00 84.50 113 ARG A N 1
ATOM 903 C CA . ARG A 1 113 ? 0.829 -2.356 4.293 1.00 84.50 113 ARG A CA 1
ATOM 904 C C . ARG A 1 113 ? 0.810 -1.144 3.360 1.00 84.50 113 ARG A C 1
ATOM 906 O O . ARG A 1 113 ? 1.812 -0.877 2.703 1.00 84.50 113 ARG A O 1
ATOM 913 N N . ASP A 1 114 ? -0.257 -0.351 3.400 1.00 81.62 114 ASP A N 1
ATOM 914 C CA . ASP A 1 114 ? -0.372 0.885 2.619 1.00 81.62 114 ASP A CA 1
ATOM 915 C C . ASP A 1 114 ? 0.677 1.904 3.044 1.00 81.62 114 ASP A C 1
ATOM 917 O O . ASP A 1 114 ? 1.273 2.553 2.198 1.00 81.62 114 ASP A O 1
ATOM 921 N N . TYR A 1 115 ? 0.952 2.037 4.343 1.00 81.31 115 TYR A N 1
ATOM 922 C CA . TYR A 1 115 ? 2.006 2.929 4.823 1.00 81.31 115 TYR A CA 1
ATOM 923 C C . TYR A 1 115 ? 3.385 2.537 4.280 1.00 81.31 115 TYR A C 1
ATOM 925 O O . TYR A 1 115 ? 4.117 3.385 3.775 1.00 81.31 115 TYR A O 1
ATOM 933 N N . ALA A 1 116 ? 3.734 1.250 4.355 1.00 75.94 116 ALA A N 1
ATOM 934 C CA . ALA A 1 116 ? 5.021 0.735 3.899 1.00 75.94 116 ALA A CA 1
ATOM 935 C C . ALA A 1 116 ? 5.200 0.872 2.383 1.00 75.94 116 ALA A C 1
ATOM 937 O O . ALA A 1 116 ? 6.322 1.063 1.912 1.00 75.94 116 ALA A O 1
ATOM 938 N N . TYR A 1 117 ? 4.106 0.774 1.628 1.00 70.25 117 TYR A N 1
ATOM 939 C CA . TYR A 1 117 ? 4.140 0.833 0.174 1.00 70.25 117 TYR A CA 1
ATOM 940 C C . TYR A 1 117 ? 3.947 2.230 -0.406 1.00 70.25 117 TYR A C 1
ATOM 942 O O . TYR A 1 117 ? 4.536 2.511 -1.443 1.00 70.25 117 TYR A O 1
ATOM 950 N N . ASN A 1 118 ? 3.177 3.096 0.252 1.00 69.69 118 ASN A N 1
ATOM 951 C CA . ASN A 1 118 ? 2.801 4.408 -0.276 1.00 69.69 118 ASN A CA 1
ATOM 952 C C . ASN A 1 118 ? 3.633 5.559 0.295 1.00 69.69 118 ASN A C 1
ATOM 954 O O . ASN A 1 118 ? 3.501 6.686 -0.177 1.00 69.69 118 ASN A O 1
ATOM 958 N N . MET A 1 119 ? 4.483 5.317 1.301 1.00 70.06 119 MET A N 1
ATOM 959 C CA . MET A 1 119 ? 5.364 6.355 1.830 1.00 70.06 119 MET A CA 1
ATOM 960 C C . MET A 1 119 ? 6.697 6.387 1.064 1.00 70.06 119 MET A C 1
ATOM 962 O O . MET A 1 119 ? 7.526 5.483 1.227 1.00 70.06 119 MET A O 1
ATOM 966 N N . PRO A 1 120 ? 6.962 7.438 0.263 1.00 68.81 120 PRO A N 1
ATOM 967 C CA . PRO A 1 120 ? 8.259 7.601 -0.369 1.00 68.81 120 PRO A CA 1
ATOM 968 C C . PRO A 1 120 ? 9.304 7.908 0.704 1.00 68.81 120 PRO A C 1
ATOM 970 O O . PRO A 1 120 ? 9.295 8.969 1.327 1.00 68.81 120 PRO A O 1
ATOM 973 N N . VAL A 1 121 ? 10.229 6.975 0.919 1.00 73.06 121 VAL A N 1
ATOM 974 C CA . VAL A 1 121 ? 11.464 7.265 1.652 1.00 73.06 121 VAL A CA 1
ATOM 975 C C . VAL A 1 121 ? 12.405 8.040 0.722 1.00 73.06 121 VAL A C 1
ATOM 977 O O . VAL A 1 121 ? 12.562 7.635 -0.433 1.00 73.06 121 VAL A O 1
ATOM 980 N N . PRO A 1 122 ? 13.045 9.135 1.177 1.00 76.62 122 PRO A N 1
ATOM 981 C CA . PRO A 1 122 ? 13.941 9.921 0.324 1.00 76.62 122 PRO A CA 1
ATOM 982 C C . PRO A 1 122 ? 15.123 9.115 -0.226 1.00 76.62 122 PRO A C 1
ATOM 984 O O . PRO A 1 122 ? 15.645 9.423 -1.295 1.00 76.62 122 PRO A O 1
ATOM 987 N N . THR A 1 123 ? 15.549 8.082 0.503 1.00 81.31 123 THR A N 1
ATOM 988 C CA . THR A 1 123 ? 16.655 7.202 0.130 1.00 81.31 123 THR A CA 1
ATOM 989 C C . THR A 1 123 ? 16.285 5.741 0.371 1.00 81.31 123 THR A C 1
ATOM 991 O O . THR A 1 123 ? 15.672 5.388 1.377 1.00 81.31 123 THR A O 1
ATOM 994 N N . PHE A 1 124 ? 16.677 4.869 -0.557 1.00 85.38 124 PHE A N 1
ATOM 995 C CA . PHE A 1 124 ? 16.659 3.421 -0.366 1.00 85.38 124 PHE A CA 1
ATOM 996 C C . PHE A 1 124 ? 17.854 2.795 -1.089 1.00 85.38 124 PHE A C 1
ATOM 998 O O . PHE A 1 124 ? 18.372 3.354 -2.057 1.00 85.38 124 PHE A O 1
ATOM 1005 N N . TYR A 1 125 ? 18.291 1.633 -0.609 1.00 85.88 125 TYR A N 1
ATOM 1006 C CA . TYR A 1 125 ? 19.401 0.880 -1.185 1.00 85.88 125 TYR A CA 1
ATOM 1007 C C . TYR A 1 125 ? 18.859 -0.344 -1.915 1.00 85.88 125 TYR A C 1
ATOM 1009 O O . TYR A 1 125 ? 18.071 -1.099 -1.351 1.00 85.88 125 TYR A O 1
ATOM 1017 N N . HIS A 1 126 ? 19.301 -0.543 -3.156 1.00 87.06 126 HIS A N 1
ATOM 1018 C CA . HIS A 1 126 ? 19.016 -1.739 -3.945 1.00 87.06 126 HIS A CA 1
ATOM 1019 C C . HIS A 1 126 ? 20.256 -2.127 -4.743 1.00 87.06 126 HIS A C 1
ATOM 1021 O O . HIS A 1 126 ? 20.941 -1.259 -5.294 1.00 87.06 126 HIS A O 1
ATOM 1027 N N . SER A 1 127 ? 20.581 -3.417 -4.783 1.00 86.75 127 SER A N 1
ATOM 1028 C CA . SER A 1 127 ? 21.750 -3.888 -5.528 1.00 86.75 127 SER A CA 1
ATOM 1029 C C . SER A 1 127 ? 21.504 -3.756 -7.027 1.00 86.75 127 SER A C 1
ATOM 1031 O O . SER A 1 127 ? 20.435 -4.077 -7.520 1.00 86.75 127 SER A O 1
ATOM 1033 N N . ARG A 1 128 ? 22.510 -3.326 -7.793 1.00 76.88 128 ARG A N 1
ATOM 1034 C CA . ARG A 1 128 ? 22.403 -3.255 -9.261 1.00 76.88 128 ARG A CA 1
ATOM 1035 C C . ARG A 1 128 ? 22.459 -4.635 -9.928 1.00 76.88 128 ARG A C 1
ATOM 1037 O O . ARG A 1 128 ? 22.005 -4.804 -11.058 1.00 76.88 128 ARG A O 1
ATOM 1044 N N . ASN A 1 129 ? 23.069 -5.617 -9.265 1.00 82.38 129 ASN A N 1
ATOM 1045 C CA . ASN A 1 129 ? 23.375 -6.908 -9.886 1.00 82.38 129 ASN A CA 1
ATOM 1046 C C . ASN A 1 129 ? 22.141 -7.812 -10.031 1.00 82.38 129 ASN A C 1
ATOM 1048 O O . ASN A 1 129 ? 22.159 -8.727 -10.853 1.00 82.38 129 ASN A O 1
ATOM 1052 N N . THR A 1 130 ? 21.070 -7.529 -9.289 1.00 87.62 130 THR A N 1
ATOM 1053 C CA . THR A 1 130 ? 19.799 -8.268 -9.313 1.00 87.62 130 THR A CA 1
ATOM 1054 C C . THR A 1 130 ? 19.140 -8.213 -10.687 1.00 87.62 130 THR A C 1
ATOM 1056 O O . THR A 1 130 ? 18.801 -9.259 -11.234 1.00 87.62 130 THR A O 1
ATOM 1059 N N . ALA A 1 131 ? 19.060 -7.030 -11.301 1.00 89.00 131 ALA A N 1
ATOM 1060 C CA . ALA A 1 131 ? 18.421 -6.838 -12.603 1.00 89.00 131 ALA A CA 1
ATOM 1061 C C . ALA A 1 131 ? 19.077 -7.654 -13.731 1.00 89.00 131 ALA A C 1
ATOM 1063 O O . ALA A 1 131 ? 18.392 -8.261 -14.553 1.00 89.00 131 ALA A O 1
ATOM 1064 N N . ASN A 1 132 ? 20.414 -7.695 -13.758 1.00 88.69 132 ASN A N 1
ATOM 1065 C CA . ASN A 1 132 ? 21.159 -8.468 -14.755 1.00 88.69 132 ASN A CA 1
ATOM 1066 C C . ASN A 1 132 ? 20.943 -9.973 -14.573 1.00 88.69 132 ASN A C 1
ATOM 1068 O O . ASN A 1 132 ? 20.605 -10.657 -15.533 1.00 88.69 132 ASN A O 1
ATOM 1072 N N . ALA A 1 133 ? 21.106 -10.470 -13.343 1.00 90.25 133 ALA A N 1
ATOM 1073 C CA . ALA A 1 133 ? 20.933 -11.889 -13.041 1.00 90.25 133 ALA A CA 1
ATOM 1074 C C . ALA A 1 133 ? 19.493 -12.362 -13.301 1.00 90.25 133 ALA A C 1
ATOM 1076 O O . ALA A 1 133 ? 19.278 -13.481 -13.761 1.00 90.25 133 ALA A O 1
ATOM 1077 N N . HIS A 1 134 ? 18.510 -11.501 -13.026 1.00 93.06 134 HIS A N 1
ATOM 1078 C CA . HIS A 1 134 ? 17.100 -11.758 -13.295 1.00 93.06 134 HIS A CA 1
ATOM 1079 C C . HIS A 1 134 ? 16.821 -11.955 -14.787 1.00 93.06 134 HIS A C 1
ATOM 1081 O O . HIS A 1 134 ? 16.284 -12.991 -15.176 1.00 93.06 134 HIS A O 1
ATOM 1087 N N . LEU A 1 135 ? 17.241 -11.008 -15.634 1.00 91.12 135 LEU A N 1
ATOM 1088 C CA . LEU A 1 135 ? 17.032 -11.133 -17.079 1.00 91.12 135 LEU A CA 1
ATOM 1089 C C . LEU A 1 135 ? 17.840 -12.265 -17.703 1.00 91.12 135 LEU A C 1
ATOM 1091 O O . LEU A 1 135 ? 17.335 -12.938 -18.592 1.00 91.12 135 LEU A O 1
ATOM 1095 N N . GLU A 1 136 ? 19.071 -12.494 -17.248 1.00 91.62 136 GLU A N 1
ATOM 1096 C CA . GLU A 1 136 ? 19.888 -13.610 -17.733 1.00 91.62 136 GLU A CA 1
ATOM 1097 C C . GLU A 1 136 ? 19.221 -14.956 -17.429 1.00 91.62 136 GLU A C 1
ATOM 1099 O O . GLU A 1 136 ? 19.177 -15.827 -18.293 1.00 91.62 136 GLU A O 1
ATOM 1104 N N . ARG A 1 137 ? 18.610 -15.103 -16.247 1.00 93.06 137 ARG A N 1
ATOM 1105 C CA . ARG A 1 137 ? 17.821 -16.292 -15.903 1.00 93.06 137 ARG A CA 1
ATOM 1106 C C . ARG A 1 137 ? 16.578 -16.441 -16.782 1.00 93.06 137 ARG A C 1
ATOM 1108 O O . ARG A 1 137 ? 16.246 -17.557 -17.162 1.00 93.06 137 ARG A O 1
ATOM 1115 N N . LEU A 1 138 ? 15.889 -15.338 -17.078 1.00 91.44 138 LEU A N 1
ATOM 1116 C CA . LEU A 1 138 ? 14.649 -15.347 -17.859 1.00 91.44 138 LEU A CA 1
ATOM 1117 C C . LEU A 1 138 ? 14.893 -15.610 -19.353 1.00 91.44 138 LEU A C 1
ATOM 1119 O O . LEU A 1 138 ? 14.102 -16.293 -19.995 1.00 91.44 138 LEU A O 1
ATOM 1123 N N . LEU A 1 139 ? 15.984 -15.077 -19.903 1.00 90.44 139 LEU A N 1
ATOM 1124 C CA . LEU A 1 139 ? 16.312 -15.163 -21.329 1.00 90.44 139 LEU A CA 1
ATOM 1125 C C . LEU A 1 139 ? 17.293 -16.296 -21.660 1.00 90.44 139 LEU A C 1
ATOM 1127 O O . LEU A 1 139 ? 17.465 -16.622 -22.830 1.00 90.44 139 LEU A O 1
ATOM 1131 N N . GLY A 1 140 ? 17.971 -16.864 -20.659 1.00 91.88 140 GLY A N 1
ATOM 1132 C CA . GLY A 1 140 ? 19.040 -17.851 -20.846 1.00 91.88 140 GLY A CA 1
ATOM 1133 C C . GLY A 1 140 ? 20.342 -17.268 -21.412 1.00 91.88 140 GLY A C 1
ATOM 1134 O O . GLY A 1 140 ? 21.313 -17.997 -21.594 1.00 91.88 140 GLY A O 1
ATOM 1135 N N . GLU A 1 141 ? 20.386 -15.962 -21.685 1.00 87.25 141 GLU A N 1
ATOM 1136 C CA . GLU A 1 141 ? 21.556 -15.262 -22.201 1.00 87.25 141 GLU A CA 1
ATOM 1137 C C . GLU A 1 141 ? 21.641 -13.821 -21.685 1.00 87.25 141 GLU A C 1
ATOM 1139 O O . GLU A 1 141 ? 20.640 -13.150 -21.412 1.00 87.25 141 GLU A O 1
ATOM 1144 N N . LYS A 1 142 ? 22.866 -13.292 -21.622 1.00 86.06 142 LYS A N 1
ATOM 1145 C CA . LYS A 1 142 ? 23.113 -11.894 -21.263 1.00 86.06 142 LYS A CA 1
ATOM 1146 C C . LYS A 1 142 ? 22.956 -10.971 -22.474 1.00 86.06 142 LYS A C 1
ATOM 1148 O O . LYS A 1 142 ? 23.940 -10.521 -23.066 1.00 86.06 142 LYS A O 1
ATOM 1153 N N . ARG A 1 143 ? 21.706 -10.666 -22.830 1.00 84.06 143 ARG A N 1
ATOM 1154 C CA . ARG A 1 143 ? 21.372 -9.798 -23.976 1.00 84.06 143 ARG A CA 1
ATOM 1155 C C . ARG A 1 143 ? 21.336 -8.306 -23.643 1.00 84.06 143 ARG A C 1
ATOM 1157 O O . ARG A 1 143 ? 21.720 -7.480 -24.470 1.00 84.06 143 ARG A O 1
ATOM 1164 N N . PHE A 1 144 ? 20.923 -7.955 -22.425 1.00 86.38 144 PHE A N 1
ATOM 1165 C CA . PHE A 1 144 ? 20.791 -6.569 -21.974 1.00 86.38 144 PHE A CA 1
ATOM 1166 C C . PHE A 1 144 ? 21.874 -6.239 -20.937 1.00 86.38 144 PHE A C 1
ATOM 1168 O O . PHE A 1 144 ? 21.878 -6.837 -19.866 1.00 86.38 144 PHE A O 1
ATOM 1175 N N . PRO A 1 145 ? 22.809 -5.311 -21.220 1.00 82.62 145 PRO A N 1
ATOM 1176 C CA . PRO A 1 145 ? 23.929 -5.029 -20.318 1.00 82.62 145 PRO A CA 1
ATOM 1177 C C . PRO A 1 145 ? 23.558 -4.133 -19.127 1.00 82.62 145 PRO A C 1
ATOM 1179 O O . PRO A 1 145 ? 24.216 -4.188 -18.088 1.00 82.62 145 PRO A O 1
ATOM 1182 N N . PHE A 1 146 ? 22.535 -3.288 -19.287 1.00 87.06 146 PHE A N 1
ATOM 1183 C CA . PHE A 1 146 ? 22.119 -2.296 -18.292 1.00 87.06 146 PHE A CA 1
ATOM 1184 C C . PHE A 1 146 ? 20.592 -2.261 -18.135 1.00 87.06 146 PHE A C 1
ATOM 1186 O O . PHE A 1 146 ? 19.979 -1.214 -18.361 1.00 87.06 146 PHE A O 1
ATOM 1193 N N . PRO A 1 147 ? 19.951 -3.394 -17.806 1.00 91.12 147 PRO A N 1
ATOM 1194 C CA . PRO A 1 147 ? 18.516 -3.399 -17.595 1.00 91.12 147 PRO A CA 1
ATOM 1195 C C . PRO A 1 147 ? 18.150 -2.578 -16.362 1.00 91.12 147 PRO A C 1
ATOM 1197 O O . PRO A 1 147 ? 18.922 -2.478 -15.402 1.00 91.12 147 PRO A O 1
ATOM 1200 N N . LYS A 1 148 ? 16.949 -1.996 -16.388 1.00 92.75 148 LYS A N 1
ATOM 1201 C CA . LYS A 1 148 ? 16.338 -1.481 -15.161 1.00 92.75 148 LYS A CA 1
ATOM 1202 C C . LYS A 1 148 ? 15.994 -2.666 -14.254 1.00 92.75 148 LYS A C 1
ATOM 1204 O O . LYS A 1 148 ? 15.881 -3.799 -14.720 1.00 92.75 148 LYS A O 1
ATOM 1209 N N . ASP A 1 149 ? 15.813 -2.393 -12.970 1.00 94.19 149 ASP A N 1
ATOM 1210 C CA . ASP A 1 149 ? 15.358 -3.391 -12.004 1.00 94.19 149 ASP A CA 1
ATOM 1211 C C . ASP A 1 149 ? 13.830 -3.323 -11.864 1.00 94.19 149 ASP A C 1
ATOM 1213 O O . ASP A 1 149 ? 13.278 -2.237 -11.661 1.00 94.19 149 ASP A O 1
ATOM 1217 N N . HIS A 1 150 ? 13.146 -4.460 -12.020 1.00 94.62 150 HIS A N 1
ATOM 1218 C CA . HIS A 1 150 ? 11.684 -4.502 -11.981 1.00 94.62 150 HIS A CA 1
ATOM 1219 C C . HIS A 1 150 ? 11.147 -4.211 -10.578 1.00 94.62 150 HIS A C 1
ATOM 1221 O O . HIS A 1 150 ? 10.157 -3.498 -10.471 1.00 94.62 150 HIS A O 1
ATOM 1227 N N . GLU A 1 151 ? 11.817 -4.645 -9.507 1.00 93.38 151 GLU A N 1
ATOM 1228 C CA . GLU A 1 151 ? 11.383 -4.389 -8.127 1.00 93.38 151 GLU A CA 1
ATOM 1229 C C . GLU A 1 151 ? 11.454 -2.892 -7.802 1.00 93.38 151 GLU A C 1
ATOM 1231 O O . GLU A 1 151 ? 10.557 -2.329 -7.168 1.00 93.38 151 GLU A O 1
ATOM 1236 N N . VAL A 1 152 ? 12.490 -2.212 -8.307 1.00 93.62 152 VAL A N 1
ATOM 1237 C CA . VAL A 1 152 ? 12.610 -0.753 -8.182 1.00 93.62 152 VAL A CA 1
ATOM 1238 C C . VAL A 1 152 ? 11.461 -0.048 -8.898 1.00 93.62 152 VAL A C 1
ATOM 1240 O O . VAL A 1 152 ? 10.869 0.872 -8.337 1.00 93.62 152 VAL A O 1
ATOM 1243 N N . LEU A 1 153 ? 11.123 -0.467 -10.121 1.00 95.25 153 LEU A N 1
ATOM 1244 C CA . LEU A 1 153 ? 10.001 0.116 -10.862 1.00 95.25 153 LEU A CA 1
ATOM 1245 C C . LEU A 1 153 ? 8.661 -0.170 -10.180 1.00 95.25 153 LEU A C 1
ATOM 1247 O O . LEU A 1 153 ? 7.863 0.751 -10.033 1.00 95.25 153 LEU A O 1
ATOM 1251 N N . MET A 1 154 ? 8.437 -1.395 -9.699 1.00 94.06 154 MET A N 1
ATOM 1252 C CA . MET A 1 154 ? 7.229 -1.770 -8.959 1.00 94.06 154 MET A CA 1
ATOM 1253 C C . MET A 1 154 ? 7.030 -0.887 -7.727 1.00 94.06 154 MET A C 1
ATOM 1255 O O . MET A 1 154 ? 5.923 -0.403 -7.498 1.00 94.06 154 MET A O 1
ATOM 1259 N N . ARG A 1 155 ? 8.104 -0.605 -6.973 1.00 90.69 155 ARG A N 1
ATOM 1260 C CA . ARG A 1 155 ? 8.060 0.314 -5.827 1.00 90.69 155 ARG A CA 1
ATOM 1261 C C . ARG A 1 155 ? 7.528 1.689 -6.226 1.00 90.69 155 ARG A C 1
ATOM 1263 O O . ARG A 1 155 ? 6.639 2.211 -5.562 1.00 90.69 155 ARG A O 1
ATOM 1270 N N . TRP A 1 156 ? 8.074 2.281 -7.287 1.00 91.75 156 TRP A N 1
ATOM 1271 C CA . TRP A 1 156 ? 7.655 3.607 -7.743 1.00 91.75 156 TRP A CA 1
ATOM 1272 C C . TRP A 1 156 ? 6.227 3.605 -8.276 1.00 91.75 156 TRP A C 1
ATOM 1274 O O . TRP A 1 156 ? 5.432 4.443 -7.865 1.00 91.75 156 TRP A O 1
ATOM 1284 N N . LEU A 1 157 ? 5.892 2.644 -9.138 1.00 93.88 157 LEU A N 1
ATOM 1285 C CA . LEU A 1 157 ? 4.570 2.539 -9.750 1.00 93.88 157 LEU A CA 1
ATOM 1286 C C . LEU A 1 157 ? 3.472 2.320 -8.709 1.00 93.88 157 LEU A C 1
ATOM 1288 O O . LEU A 1 157 ? 2.407 2.910 -8.838 1.00 93.88 157 LEU A O 1
ATOM 1292 N N . ARG A 1 158 ? 3.736 1.554 -7.646 1.00 90.12 158 ARG A N 1
ATOM 1293 C CA . ARG A 1 158 ? 2.782 1.372 -6.544 1.00 90.12 158 ARG A CA 1
ATOM 1294 C C . ARG A 1 158 ? 2.425 2.691 -5.850 1.00 90.12 158 ARG A C 1
ATOM 1296 O O . ARG A 1 158 ? 1.282 2.870 -5.456 1.00 90.12 158 ARG A O 1
ATOM 1303 N N . MET A 1 159 ? 3.381 3.617 -5.740 1.00 87.19 159 MET A N 1
ATOM 1304 C CA . MET A 1 159 ? 3.169 4.927 -5.110 1.00 87.19 159 MET A CA 1
ATOM 1305 C C . MET A 1 159 ? 2.526 5.955 -6.044 1.00 87.19 159 MET A C 1
ATOM 1307 O O . MET A 1 159 ? 1.837 6.858 -5.575 1.00 87.19 159 MET A O 1
ATOM 1311 N N . THR A 1 160 ? 2.813 5.885 -7.345 1.00 90.00 160 THR A N 1
ATOM 1312 C CA . THR A 1 160 ? 2.483 6.964 -8.291 1.00 90.00 160 THR A CA 1
ATOM 1313 C C . THR A 1 160 ? 1.383 6.612 -9.283 1.00 90.00 160 THR A C 1
ATOM 1315 O O . THR A 1 160 ? 0.858 7.517 -9.932 1.00 90.00 160 THR A O 1
ATOM 1318 N N . CYS A 1 161 ? 1.026 5.334 -9.420 1.00 92.25 161 CYS A N 1
ATOM 1319 C CA . CYS A 1 161 ? 0.075 4.854 -10.413 1.00 92.25 161 CYS A CA 1
ATOM 1320 C C . CYS A 1 161 ? -1.070 4.070 -9.746 1.00 92.25 161 CYS A C 1
ATOM 1322 O O . CYS A 1 161 ? -0.809 3.070 -9.065 1.00 92.25 161 CYS A O 1
ATOM 1324 N N . PRO A 1 162 ? -2.337 4.484 -9.945 1.00 91.88 162 PRO A N 1
ATOM 1325 C CA . PRO A 1 162 ? -3.477 3.754 -9.404 1.00 91.88 162 PRO A CA 1
ATOM 1326 C C . PRO A 1 162 ? -3.594 2.348 -10.029 1.00 91.88 162 PRO A C 1
ATOM 1328 O O . PRO A 1 162 ? -3.013 2.103 -11.092 1.00 91.88 162 PRO A O 1
ATOM 1331 N N . PRO A 1 163 ? -4.332 1.414 -9.396 1.00 93.81 163 PRO A N 1
ATOM 1332 C CA . PRO A 1 163 ? -4.488 0.040 -9.883 1.00 93.81 163 PRO A CA 1
ATOM 1333 C C . PRO A 1 163 ? -5.067 -0.108 -11.294 1.00 93.81 163 PRO A C 1
ATOM 1335 O O . PRO A 1 163 ? -4.876 -1.146 -11.908 1.00 93.81 163 PRO A O 1
ATOM 1338 N N . ASP A 1 164 ? -5.725 0.909 -11.837 1.00 96.44 164 ASP A N 1
ATOM 1339 C CA . ASP A 1 164 ? -6.313 0.957 -13.181 1.00 96.44 164 ASP A CA 1
ATOM 1340 C C . ASP A 1 164 ? -5.595 1.951 -14.119 1.00 96.44 164 ASP A C 1
ATOM 1342 O O . ASP A 1 164 ? -6.088 2.287 -15.195 1.00 96.44 164 ASP A O 1
ATOM 1346 N N . GLY A 1 165 ? -4.417 2.438 -13.717 1.00 97.12 165 GLY A N 1
ATOM 1347 C CA . GLY A 1 165 ? -3.692 3.490 -14.425 1.00 97.12 165 GLY A CA 1
ATOM 1348 C C . GLY A 1 165 ? -2.995 3.050 -15.719 1.00 97.12 165 GLY A C 1
ATOM 1349 O O . GLY A 1 165 ? -2.754 1.869 -15.968 1.00 97.12 165 GLY A O 1
ATOM 1350 N N . LEU A 1 166 ? -2.603 4.037 -16.532 1.00 97.69 166 LEU A N 1
ATOM 1351 C CA . LEU A 1 166 ? -1.832 3.857 -17.767 1.00 97.69 166 LEU A CA 1
ATOM 1352 C C . LEU A 1 166 ? -0.374 4.306 -17.577 1.00 97.69 166 LEU A C 1
ATOM 1354 O O . LEU A 1 166 ? -0.114 5.440 -17.177 1.00 97.69 166 LEU A O 1
ATOM 1358 N N . ILE A 1 167 ? 0.575 3.436 -17.923 1.00 98.12 167 ILE A N 1
ATOM 1359 C CA . ILE A 1 167 ? 2.019 3.680 -17.854 1.00 98.12 167 ILE A CA 1
ATOM 1360 C C . ILE A 1 167 ? 2.591 3.740 -19.273 1.00 98.12 167 ILE A C 1
ATOM 1362 O O . ILE A 1 167 ? 2.449 2.787 -20.037 1.00 98.12 167 ILE A O 1
ATOM 1366 N N . LEU A 1 168 ? 3.296 4.824 -19.606 1.00 97.25 168 LEU A N 1
ATOM 1367 C CA . LEU A 1 168 ? 4.039 4.980 -20.860 1.00 97.25 168 LEU A CA 1
ATOM 1368 C C . LEU A 1 168 ? 5.549 4.978 -20.590 1.00 97.25 168 LEU A C 1
ATOM 1370 O O . LEU A 1 168 ? 6.043 5.821 -19.844 1.00 97.25 168 LEU A O 1
ATOM 1374 N N . ASP A 1 169 ? 6.282 4.084 -21.252 1.00 96.50 169 ASP A N 1
ATOM 1375 C CA . ASP A 1 169 ? 7.747 4.071 -21.266 1.00 96.50 169 ASP A CA 1
ATOM 1376 C C . ASP A 1 169 ? 8.261 4.217 -22.700 1.00 96.50 169 ASP A C 1
ATOM 1378 O O . ASP A 1 169 ? 8.150 3.300 -23.5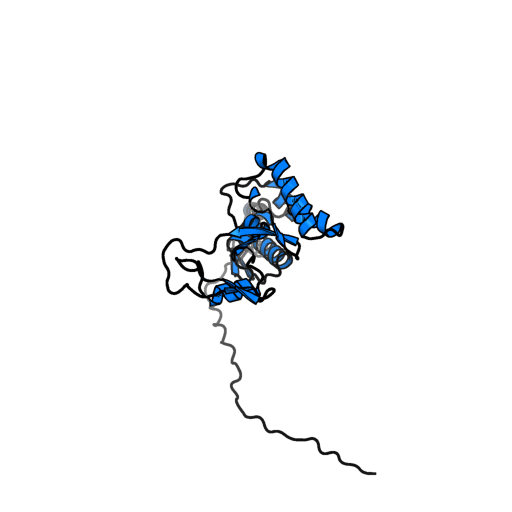13 1.00 96.50 169 ASP A O 1
ATOM 1382 N N . PHE A 1 170 ? 8.831 5.383 -23.007 1.00 94.94 170 PHE A N 1
ATOM 1383 C CA . PHE A 1 170 ? 9.384 5.698 -24.325 1.00 94.94 170 PHE A CA 1
ATOM 1384 C C . PHE A 1 170 ? 10.863 5.321 -24.497 1.00 94.94 170 PHE A C 1
ATOM 1386 O O . PHE A 1 170 ? 11.455 5.578 -25.545 1.00 94.94 170 PHE A O 1
ATOM 1393 N N . PHE A 1 171 ? 11.453 4.680 -23.485 1.00 92.12 171 PHE A N 1
ATOM 1394 C CA . PHE A 1 171 ? 12.799 4.116 -23.508 1.00 92.12 171 PHE A CA 1
ATOM 1395 C C . PHE A 1 171 ? 12.772 2.667 -23.007 1.00 92.12 171 PHE A C 1
ATOM 1397 O O . PHE A 1 171 ? 13.536 2.281 -22.115 1.00 92.12 171 PHE A O 1
ATOM 1404 N N . GLY A 1 172 ? 11.892 1.865 -23.612 1.00 89.81 172 GLY A N 1
ATOM 1405 C CA . GLY A 1 172 ? 11.500 0.557 -23.099 1.00 89.81 172 GLY A CA 1
ATOM 1406 C C . GLY A 1 172 ? 12.632 -0.455 -22.932 1.00 89.81 172 GLY A C 1
ATOM 1407 O O . GLY A 1 172 ? 12.618 -1.242 -21.985 1.00 89.81 172 GLY A O 1
ATOM 1408 N N . GLY A 1 173 ? 13.638 -0.428 -23.812 1.00 90.19 173 GLY A N 1
ATOM 1409 C CA . GLY A 1 173 ? 14.837 -1.263 -23.706 1.00 90.19 173 GLY A CA 1
ATOM 1410 C C . GLY A 1 173 ? 14.514 -2.745 -23.481 1.00 90.19 173 GLY A C 1
ATOM 1411 O O . GLY A 1 173 ? 13.928 -3.395 -24.339 1.00 90.19 173 GLY A O 1
ATOM 1412 N N . SER A 1 174 ? 14.888 -3.277 -22.314 1.00 91.75 174 SER A N 1
ATOM 1413 C CA . SER A 1 174 ? 14.631 -4.668 -21.909 1.00 91.75 174 SER A CA 1
ATOM 1414 C C . SER A 1 174 ? 13.167 -5.002 -21.594 1.00 91.75 174 SER A C 1
ATOM 1416 O O . SER A 1 174 ? 12.882 -6.141 -21.241 1.00 91.75 174 SER A O 1
ATOM 1418 N N . GLY A 1 175 ? 12.243 -4.041 -21.665 1.00 93.75 175 GLY A N 1
ATOM 1419 C CA . GLY A 1 175 ? 10.831 -4.254 -21.332 1.00 93.75 175 GLY A CA 1
ATOM 1420 C C . GLY A 1 175 ? 10.540 -4.308 -19.828 1.00 93.75 175 GLY A C 1
ATOM 1421 O O . GLY A 1 175 ? 9.444 -4.694 -19.430 1.00 93.75 175 GLY A O 1
ATOM 1422 N N . THR A 1 176 ? 11.492 -3.906 -18.978 1.00 95.81 176 THR A N 1
ATOM 1423 C CA . THR A 1 176 ? 11.386 -4.034 -17.512 1.00 95.81 176 THR A CA 1
ATOM 1424 C C . THR A 1 176 ? 10.177 -3.285 -16.937 1.00 95.81 176 THR A C 1
ATOM 1426 O O . THR A 1 176 ? 9.574 -3.744 -15.971 1.00 95.81 176 THR A O 1
ATOM 1429 N N . THR A 1 177 ? 9.782 -2.151 -17.526 1.00 97.50 177 THR A N 1
ATOM 1430 C CA . THR A 1 177 ? 8.594 -1.404 -17.080 1.00 97.50 177 THR A CA 1
ATOM 1431 C C . THR A 1 177 ? 7.312 -2.201 -17.294 1.00 97.50 177 THR A C 1
ATOM 1433 O O . THR A 1 177 ? 6.479 -2.268 -16.395 1.00 97.50 177 THR A O 1
ATOM 1436 N N . THR A 1 178 ? 7.169 -2.863 -18.443 1.00 97.06 178 THR A N 1
ATOM 1437 C CA . THR A 1 178 ? 6.020 -3.737 -18.711 1.00 97.06 178 THR A CA 1
ATOM 1438 C C . THR A 1 178 ? 6.030 -4.954 -17.791 1.00 97.06 178 THR A C 1
ATOM 1440 O O . THR A 1 178 ? 4.983 -5.305 -17.256 1.00 97.06 178 THR A O 1
ATOM 1443 N N . GLU A 1 179 ? 7.198 -5.548 -17.526 1.00 97.31 179 GLU A N 1
ATOM 1444 C CA . GLU A 1 179 ? 7.316 -6.628 -16.537 1.00 97.31 179 GLU A CA 1
ATOM 1445 C C . GLU A 1 179 ? 6.828 -6.189 -15.145 1.00 97.31 179 GLU A C 1
ATOM 1447 O O . GLU A 1 179 ? 6.039 -6.893 -14.517 1.00 97.31 179 GLU A O 1
ATOM 1452 N N . ALA A 1 180 ? 7.260 -5.017 -14.671 1.00 97.31 180 ALA A N 1
ATOM 1453 C CA . ALA A 1 180 ? 6.845 -4.477 -13.378 1.00 97.31 180 ALA A CA 1
ATOM 1454 C C . ALA A 1 180 ? 5.322 -4.279 -13.290 1.00 97.31 180 ALA A C 1
ATOM 1456 O O . ALA A 1 180 ? 4.718 -4.596 -12.268 1.00 97.31 180 ALA A O 1
ATOM 1457 N N . VAL A 1 181 ? 4.696 -3.790 -14.365 1.00 98.00 181 VAL A N 1
ATOM 1458 C CA . VAL A 1 181 ? 3.238 -3.609 -14.442 1.00 98.00 181 VAL A CA 1
ATOM 1459 C C . VAL A 1 181 ? 2.503 -4.948 -14.362 1.00 98.00 181 VAL A C 1
ATOM 1461 O O . VAL A 1 181 ? 1.553 -5.065 -13.592 1.00 98.00 181 VAL A O 1
ATOM 1464 N N . LEU A 1 182 ? 2.958 -5.964 -15.104 1.00 97.75 182 LEU A N 1
ATOM 1465 C CA . LEU A 1 182 ? 2.355 -7.300 -15.076 1.00 97.75 182 LEU A CA 1
ATOM 1466 C C . LEU A 1 182 ? 2.407 -7.915 -13.674 1.00 97.75 182 LEU A C 1
ATOM 1468 O O . LEU A 1 182 ? 1.400 -8.429 -13.198 1.00 97.75 182 LEU A O 1
ATOM 1472 N N . ARG A 1 183 ? 3.558 -7.812 -12.999 1.00 97.31 183 ARG A N 1
ATOM 1473 C CA . ARG A 1 183 ? 3.727 -8.307 -11.626 1.00 97.31 183 ARG A CA 1
ATOM 1474 C C . ARG A 1 183 ? 2.839 -7.570 -10.634 1.00 97.31 183 ARG A C 1
ATOM 1476 O O . ARG A 1 183 ? 2.244 -8.207 -9.781 1.00 97.31 183 ARG A O 1
ATOM 1483 N N . LEU A 1 184 ? 2.733 -6.245 -10.744 1.00 96.06 184 LEU A N 1
ATOM 1484 C CA . LEU A 1 184 ? 1.851 -5.478 -9.865 1.00 96.06 184 LEU A CA 1
ATOM 1485 C C . LEU A 1 184 ? 0.392 -5.894 -10.026 1.00 96.06 184 LEU A C 1
ATOM 1487 O O . LEU A 1 184 ? -0.261 -6.125 -9.020 1.00 96.06 184 LEU A O 1
ATOM 1491 N N . ASN A 1 185 ? -0.088 -6.034 -11.263 1.00 97.56 185 ASN A N 1
ATOM 1492 C CA . ASN A 1 185 ? -1.461 -6.470 -11.520 1.00 97.56 185 ASN A CA 1
ATOM 1493 C C . ASN A 1 185 ? -1.741 -7.878 -10.975 1.00 97.56 185 ASN A C 1
ATOM 1495 O O . ASN A 1 185 ? -2.826 -8.118 -10.460 1.00 97.56 185 ASN A O 1
ATOM 1499 N N . ASP A 1 186 ? -0.770 -8.792 -11.060 1.00 96.81 186 ASP A N 1
ATOM 1500 C CA . ASP A 1 186 ? -0.870 -10.126 -10.453 1.00 96.81 186 ASP A CA 1
ATOM 1501 C C . ASP A 1 186 ? -0.885 -10.057 -8.913 1.00 96.81 186 ASP A C 1
ATOM 1503 O O . ASP A 1 186 ? -1.692 -10.716 -8.265 1.00 96.81 186 ASP A O 1
ATOM 1507 N N . GLU A 1 187 ? -0.042 -9.205 -8.318 1.00 91.56 187 GLU A N 1
ATOM 1508 C CA . GLU A 1 187 ? 0.078 -9.058 -6.862 1.00 91.56 187 GLU A CA 1
ATOM 1509 C C . GLU A 1 187 ? -1.126 -8.376 -6.198 1.00 91.56 187 GLU A C 1
ATOM 1511 O O . GLU A 1 187 ? -1.487 -8.742 -5.079 1.00 91.56 187 GLU A O 1
ATOM 1516 N N . ASP A 1 188 ? -1.703 -7.350 -6.831 1.00 90.56 188 ASP A N 1
ATOM 1517 C CA . ASP A 1 188 ? -2.754 -6.512 -6.236 1.00 90.56 188 ASP A CA 1
ATOM 1518 C C . ASP A 1 188 ? -4.113 -6.588 -6.944 1.00 90.56 188 ASP A C 1
ATOM 1520 O O . ASP A 1 188 ? -5.045 -5.882 -6.557 1.00 90.56 188 ASP A O 1
ATOM 1524 N N . GLY A 1 189 ? -4.249 -7.458 -7.950 1.00 92.62 189 GLY A N 1
ATOM 1525 C CA . GLY A 1 189 ? -5.476 -7.600 -8.737 1.00 92.62 189 GLY A CA 1
ATOM 1526 C C . GLY A 1 189 ? -5.777 -6.391 -9.631 1.00 92.62 189 GLY A C 1
ATOM 1527 O O . GLY A 1 189 ? -6.908 -6.242 -10.094 1.00 92.62 189 GLY A O 1
ATOM 1528 N N . GLY A 1 190 ? -4.800 -5.506 -9.848 1.00 95.69 190 GLY A N 1
ATOM 1529 C CA . GLY A 1 190 ? -4.944 -4.322 -10.682 1.00 95.69 190 GLY A CA 1
ATOM 1530 C C . GLY A 1 190 ? -5.127 -4.626 -12.171 1.00 95.69 190 GLY A C 1
ATOM 1531 O O . GLY A 1 190 ? -4.856 -5.713 -12.679 1.00 95.69 190 GLY A O 1
ATOM 1532 N N . THR A 1 191 ? -5.547 -3.603 -12.906 1.00 98.00 191 THR A N 1
ATOM 1533 C CA . THR A 1 191 ? -5.755 -3.614 -14.358 1.00 98.00 191 THR A CA 1
ATOM 1534 C C . THR A 1 191 ? -4.910 -2.549 -15.055 1.00 98.00 191 THR A C 1
ATOM 1536 O O . THR A 1 191 ? -5.318 -1.994 -16.078 1.00 98.00 191 THR A O 1
ATOM 1539 N N . ARG A 1 192 ? -3.728 -2.239 -14.506 1.00 98.06 192 ARG A N 1
ATOM 1540 C CA . ARG A 1 192 ? -2.819 -1.231 -15.063 1.00 98.06 192 ARG A CA 1
ATOM 1541 C C . ARG A 1 192 ? -2.440 -1.585 -16.495 1.00 98.06 192 ARG A C 1
ATOM 1543 O O . ARG A 1 192 ? -2.110 -2.734 -16.794 1.00 98.06 192 ARG A O 1
ATOM 1550 N N . GLN A 1 193 ? -2.422 -0.587 -17.367 1.00 98.19 193 GLN A N 1
ATOM 1551 C CA . GLN A 1 193 ? -2.033 -0.730 -18.765 1.00 98.19 193 GLN A CA 1
ATOM 1552 C C . GLN A 1 193 ? -0.603 -0.224 -18.977 1.00 98.19 193 GLN A C 1
ATOM 1554 O O . GLN A 1 193 ? -0.204 0.788 -18.406 1.00 98.19 193 GLN A O 1
ATOM 1559 N N . SER A 1 194 ? 0.179 -0.905 -19.820 1.00 97.94 194 SER A N 1
ATOM 1560 C CA . SER A 1 194 ? 1.549 -0.504 -20.164 1.00 97.94 194 SER A CA 1
ATOM 1561 C C . SER A 1 194 ? 1.688 -0.300 -21.670 1.00 97.94 194 SER A C 1
ATOM 1563 O O . SER A 1 194 ? 1.398 -1.204 -22.450 1.00 97.94 194 SER A O 1
ATOM 1565 N N . ILE A 1 195 ? 2.163 0.878 -22.071 1.00 97.62 195 ILE A N 1
ATOM 1566 C CA . ILE A 1 195 ? 2.594 1.187 -23.434 1.00 97.62 195 ILE A CA 1
ATOM 1567 C C . ILE A 1 195 ? 4.115 1.301 -23.418 1.00 97.62 195 ILE A C 1
ATOM 1569 O O . ILE A 1 195 ? 4.680 2.183 -22.770 1.00 97.62 195 ILE A O 1
ATOM 1573 N N . LEU A 1 196 ? 4.772 0.407 -24.150 1.00 95.38 196 LEU A N 1
ATOM 1574 C CA . LEU A 1 196 ? 6.220 0.381 -24.302 1.00 95.38 196 LEU A CA 1
ATOM 1575 C C . LEU A 1 196 ? 6.589 0.840 -25.714 1.00 95.38 196 LEU A C 1
ATOM 1577 O O . LEU A 1 196 ? 6.121 0.268 -26.698 1.00 95.38 196 LEU A O 1
ATOM 1581 N N . VAL A 1 197 ? 7.466 1.834 -25.815 1.00 93.12 197 VAL A N 1
ATOM 1582 C CA . VAL A 1 197 ? 8.085 2.241 -27.078 1.00 93.12 197 VAL A CA 1
ATOM 1583 C C . VAL A 1 197 ? 9.577 1.940 -26.999 1.00 93.12 197 VAL A C 1
ATOM 1585 O O . VAL A 1 197 ? 10.268 2.331 -26.057 1.00 93.12 197 VAL A O 1
ATOM 1588 N N . THR A 1 198 ? 10.078 1.227 -28.004 1.00 86.75 198 THR A N 1
ATOM 1589 C CA . THR A 1 198 ? 11.506 0.972 -28.200 1.00 86.75 198 THR A CA 1
ATOM 1590 C C . THR A 1 198 ? 11.893 1.314 -29.629 1.00 86.75 198 THR A C 1
ATOM 1592 O O . THR A 1 198 ? 11.068 1.251 -30.542 1.00 86.75 198 THR A O 1
ATOM 1595 N N . ASN A 1 199 ? 13.159 1.664 -29.832 1.00 82.50 199 ASN A N 1
ATOM 1596 C CA . ASN A 1 199 ? 13.726 1.697 -31.169 1.00 82.50 199 ASN A CA 1
ATOM 1597 C C . ASN A 1 199 ? 14.071 0.265 -31.621 1.00 82.50 199 ASN A C 1
ATOM 1599 O O . ASN A 1 199 ? 14.377 -0.611 -30.811 1.00 82.50 199 ASN A O 1
ATOM 1603 N N . ASN A 1 200 ? 14.039 0.033 -32.934 1.00 72.69 200 ASN A N 1
ATOM 1604 C CA . ASN A 1 200 ? 14.575 -1.181 -33.556 1.00 72.69 200 ASN A CA 1
ATOM 1605 C C . ASN A 1 200 ? 16.054 -0.964 -33.899 1.00 72.69 200 ASN A C 1
ATOM 1607 O O . ASN A 1 200 ? 16.463 -1.164 -35.040 1.00 72.69 200 ASN A O 1
ATOM 1611 N N . GLU A 1 201 ? 16.842 -0.429 -32.967 1.00 70.50 201 GLU A N 1
ATOM 1612 C CA . GLU A 1 201 ? 18.257 -0.182 -33.226 1.00 70.50 201 GLU A CA 1
ATOM 1613 C C . GLU A 1 201 ? 19.090 -1.451 -33.076 1.00 70.50 201 GLU A C 1
ATOM 1615 O O . GLU A 1 201 ? 18.857 -2.314 -32.229 1.00 70.50 201 GLU A O 1
ATOM 1620 N N . LEU A 1 202 ? 20.121 -1.522 -33.910 1.00 70.81 202 LEU A N 1
ATOM 1621 C CA . LEU A 1 202 ? 21.132 -2.557 -33.856 1.00 70.81 202 LEU A CA 1
ATOM 1622 C C . LEU A 1 202 ? 21.909 -2.505 -32.538 1.00 70.81 202 LEU A C 1
ATOM 1624 O O . LEU A 1 202 ? 22.371 -1.443 -32.114 1.00 70.81 202 LEU A O 1
ATOM 1628 N N . GLY A 1 203 ? 22.165 -3.670 -31.941 1.00 74.44 203 GLY A N 1
ATOM 1629 C CA . GLY A 1 203 ? 23.054 -3.761 -30.786 1.00 74.44 203 GLY A CA 1
ATOM 1630 C C . GLY A 1 203 ? 24.443 -3.195 -31.111 1.00 74.44 203 GLY A C 1
ATOM 1631 O O . GLY A 1 203 ? 24.992 -3.446 -32.185 1.00 74.44 203 GLY A O 1
ATOM 1632 N N . ALA A 1 204 ? 25.056 -2.464 -30.174 1.00 76.06 204 ALA A N 1
ATOM 1633 C CA . ALA A 1 204 ? 26.302 -1.722 -30.415 1.00 76.06 204 ALA A CA 1
ATOM 1634 C C . ALA A 1 204 ? 27.443 -2.574 -31.013 1.00 76.06 204 ALA A C 1
ATOM 1636 O O . ALA A 1 204 ? 28.208 -2.094 -31.852 1.00 76.06 204 ALA A O 1
ATOM 1637 N N . LYS A 1 205 ? 27.546 -3.853 -30.619 1.00 78.81 205 LYS A N 1
ATOM 1638 C CA . LYS A 1 205 ? 28.530 -4.798 -31.178 1.00 78.81 205 LYS A CA 1
ATOM 1639 C C . LYS A 1 205 ? 28.270 -5.092 -32.657 1.00 78.81 205 LYS A C 1
ATOM 1641 O O . LYS A 1 205 ? 29.207 -5.033 -33.449 1.00 78.81 205 LYS A O 1
ATOM 1646 N N . GLN A 1 206 ? 27.022 -5.367 -33.029 1.00 78.62 206 GLN A N 1
ATOM 1647 C CA . GLN A 1 206 ? 26.638 -5.621 -34.420 1.00 78.62 206 GLN A CA 1
ATOM 1648 C C . GLN A 1 206 ? 26.744 -4.352 -35.268 1.00 78.62 206 GLN A C 1
ATOM 1650 O O . GLN A 1 206 ? 27.327 -4.405 -36.344 1.00 78.62 206 GLN A O 1
ATOM 1655 N N . ALA A 1 207 ? 26.313 -3.195 -34.755 1.00 81.44 207 ALA A N 1
ATOM 1656 C CA . ALA A 1 207 ? 26.500 -1.916 -35.441 1.00 81.44 207 ALA A CA 1
ATOM 1657 C C . ALA A 1 207 ? 27.988 -1.624 -35.718 1.00 81.44 207 ALA A C 1
ATOM 1659 O O . ALA A 1 207 ? 28.347 -1.151 -36.794 1.00 81.44 207 ALA A O 1
ATOM 1660 N N . LYS A 1 208 ? 28.881 -1.929 -34.764 1.00 84.50 208 LYS A N 1
ATOM 1661 C CA . LYS A 1 208 ? 30.334 -1.794 -34.949 1.00 84.50 208 LYS A CA 1
ATOM 1662 C C . LYS A 1 208 ? 30.885 -2.796 -35.966 1.00 84.50 208 LYS A C 1
ATOM 1664 O O . LYS A 1 208 ? 31.745 -2.425 -36.759 1.00 84.50 208 LYS A O 1
ATOM 1669 N N . ALA A 1 209 ? 30.411 -4.041 -35.942 1.00 85.56 209 ALA A N 1
ATOM 1670 C CA . ALA A 1 209 ? 30.820 -5.071 -36.893 1.00 85.56 209 ALA A CA 1
ATOM 1671 C C . ALA A 1 209 ? 30.419 -4.705 -38.329 1.00 85.56 209 ALA A C 1
ATOM 1673 O O . ALA A 1 209 ? 31.266 -4.747 -39.216 1.00 85.56 209 ALA A O 1
ATOM 1674 N N . LEU A 1 210 ? 29.178 -4.254 -38.532 1.00 86.19 210 LEU A N 1
ATOM 1675 C CA . LEU A 1 210 ? 28.674 -3.806 -39.831 1.00 86.19 210 LEU A CA 1
ATOM 1676 C C . LEU A 1 210 ? 29.448 -2.594 -40.354 1.00 86.19 210 LEU A C 1
ATOM 1678 O O . LEU A 1 210 ? 29.931 -2.630 -41.479 1.00 86.19 210 LEU A O 1
ATOM 1682 N N . ARG A 1 211 ? 29.697 -1.586 -39.507 1.00 86.88 211 ARG A N 1
ATOM 1683 C CA . ARG A 1 211 ? 30.542 -0.438 -39.883 1.00 86.88 211 ARG A CA 1
ATOM 1684 C C . ARG A 1 211 ? 31.963 -0.853 -40.261 1.00 86.88 211 ARG A C 1
ATOM 1686 O O . ARG A 1 211 ? 32.522 -0.310 -41.204 1.00 86.88 211 ARG A O 1
ATOM 1693 N N . LYS A 1 212 ? 32.556 -1.821 -39.550 1.00 90.00 212 LYS A N 1
ATOM 1694 C CA . LYS A 1 212 ? 33.887 -2.359 -39.885 1.00 90.00 212 LYS A CA 1
ATOM 1695 C C . LYS A 1 212 ? 33.882 -3.110 -41.222 1.00 90.00 212 LYS A C 1
ATOM 1697 O O . LYS A 1 212 ? 34.887 -3.086 -41.921 1.00 90.00 212 LYS A O 1
ATOM 1702 N N . ALA A 1 213 ? 32.771 -3.757 -41.562 1.00 87.81 213 ALA A N 1
ATOM 1703 C CA . ALA A 1 213 ? 32.555 -4.404 -42.852 1.00 87.81 213 ALA A CA 1
ATOM 1704 C C . ALA A 1 213 ? 32.189 -3.414 -43.980 1.00 87.81 213 ALA A C 1
ATOM 1706 O O . ALA A 1 213 ? 32.001 -3.841 -45.112 1.00 87.81 213 ALA A O 1
ATOM 1707 N N . GLY A 1 214 ? 32.118 -2.108 -43.694 1.00 89.12 214 GLY A N 1
ATOM 1708 C CA . GLY A 1 214 ? 31.795 -1.067 -44.675 1.00 89.12 214 GLY A CA 1
ATOM 1709 C C . GLY A 1 214 ? 30.300 -0.804 -44.860 1.00 89.12 214 GLY A C 1
ATOM 1710 O O . GLY A 1 214 ? 29.942 0.003 -45.708 1.00 89.12 214 GLY A O 1
ATOM 1711 N N . HIS A 1 215 ? 29.436 -1.443 -44.066 1.00 85.50 215 HIS A N 1
ATOM 1712 C CA . HIS A 1 215 ? 27.991 -1.237 -44.124 1.00 85.50 215 HIS A CA 1
ATOM 1713 C C . HIS A 1 215 ? 27.542 -0.110 -43.186 1.00 85.50 215 HIS A C 1
ATOM 1715 O O . HIS A 1 215 ? 27.958 -0.022 -42.022 1.00 85.50 215 HIS A O 1
ATOM 1721 N N . HIS A 1 216 ? 26.637 0.726 -43.679 1.00 82.69 216 HIS A N 1
ATOM 1722 C CA . HIS A 1 216 ? 26.073 1.887 -43.008 1.00 82.69 216 HIS A CA 1
ATOM 1723 C C . HIS A 1 216 ? 24.551 1.748 -42.808 1.00 82.69 216 HIS A C 1
ATOM 1725 O O . HIS A 1 216 ? 23.898 0.929 -43.459 1.00 82.69 216 HIS A O 1
ATOM 1731 N N . PRO A 1 217 ? 23.950 2.538 -41.892 1.00 77.38 217 PRO A N 1
ATOM 1732 C CA . PRO A 1 217 ? 22.498 2.590 -41.749 1.00 77.38 217 PRO A CA 1
ATOM 1733 C C . PRO A 1 217 ? 21.808 2.908 -43.083 1.00 77.38 217 PRO A C 1
ATOM 1735 O O . PRO A 1 217 ? 22.028 3.976 -43.647 1.00 77.38 217 PRO A O 1
ATOM 1738 N N . GLY A 1 218 ? 20.971 1.984 -43.563 1.00 73.31 218 GLY A N 1
ATOM 1739 C CA . GLY A 1 218 ? 20.270 2.083 -44.850 1.00 73.31 218 GLY A CA 1
ATOM 1740 C C . GLY A 1 218 ? 20.639 0.984 -45.853 1.00 73.31 218 GLY A C 1
ATOM 1741 O O . GLY A 1 218 ? 19.805 0.648 -46.699 1.00 73.31 218 GLY A O 1
ATOM 1742 N N . ASP A 1 219 ? 21.816 0.369 -45.703 1.00 79.69 219 ASP A N 1
ATOM 1743 C CA . ASP A 1 219 ? 22.296 -0.706 -46.579 1.00 79.69 219 ASP A CA 1
ATOM 1744 C C . ASP A 1 219 ? 21.479 -1.995 -46.408 1.00 79.69 219 ASP A C 1
ATOM 1746 O O . ASP A 1 219 ? 20.923 -2.269 -45.338 1.00 79.69 219 ASP A O 1
ATOM 1750 N N . SER A 1 220 ? 21.415 -2.821 -47.455 1.00 78.19 220 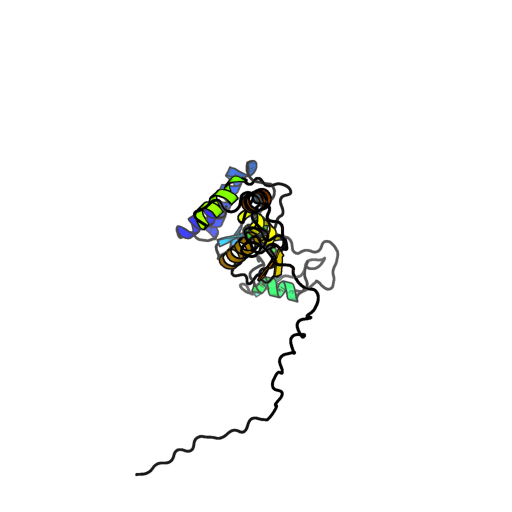SER A N 1
ATOM 1751 C CA . SER A 1 220 ? 20.683 -4.098 -47.457 1.00 78.19 220 SER A CA 1
ATOM 1752 C C . SER A 1 220 ? 21.104 -5.049 -46.337 1.00 78.19 220 SER A C 1
ATOM 1754 O O . SER A 1 220 ? 20.280 -5.803 -45.835 1.00 78.19 220 SER A O 1
ATOM 1756 N N . GLU A 1 221 ? 22.357 -4.974 -45.909 1.00 77.19 221 GLU A N 1
ATOM 1757 C CA . GLU A 1 221 ? 22.989 -5.776 -44.869 1.00 77.19 221 GLU A CA 1
ATOM 1758 C C . GLU A 1 221 ? 22.706 -5.225 -43.462 1.00 77.19 221 GLU A C 1
ATOM 1760 O O . GLU A 1 221 ? 22.850 -5.939 -42.469 1.00 77.19 221 GLU A O 1
ATOM 1765 N N . TRP A 1 222 ? 22.247 -3.971 -43.370 1.00 71.31 222 TRP A N 1
ATOM 1766 C CA . TRP A 1 222 ? 21.805 -3.310 -42.139 1.00 71.31 222 TRP A CA 1
ATOM 1767 C C . TRP A 1 222 ? 20.307 -3.541 -41.870 1.00 71.31 222 TRP A C 1
ATOM 1769 O O . TRP A 1 222 ? 19.889 -3.673 -40.717 1.00 71.31 222 TRP A O 1
ATOM 1779 N N . LYS A 1 223 ? 19.501 -3.643 -42.940 1.00 63.59 223 LYS A N 1
ATOM 1780 C CA . LYS A 1 223 ? 18.028 -3.775 -42.910 1.00 63.59 223 LYS A CA 1
ATOM 1781 C C . LYS A 1 223 ? 17.460 -4.971 -42.124 1.00 63.59 223 LYS A C 1
ATOM 1783 O O . LYS A 1 223 ? 16.416 -4.785 -41.504 1.00 63.59 223 LYS A O 1
ATOM 1788 N N . PRO A 1 224 ? 18.081 -6.168 -42.088 1.00 65.06 224 PRO A N 1
ATOM 1789 C CA . PRO A 1 224 ? 17.557 -7.293 -41.311 1.00 65.06 224 PRO A CA 1
ATOM 1790 C C . PRO A 1 224 ? 17.631 -7.064 -39.799 1.00 65.06 224 PRO A C 1
ATOM 1792 O O . PRO A 1 224 ? 17.017 -7.805 -39.037 1.00 65.06 224 PRO A O 1
ATOM 1795 N N . TRP A 1 225 ? 18.397 -6.060 -39.361 1.00 56.78 225 TRP A N 1
ATOM 1796 C CA . TRP A 1 225 ? 18.790 -5.907 -37.968 1.00 56.78 225 TRP A CA 1
ATOM 1797 C C . TRP A 1 225 ? 18.393 -4.566 -37.333 1.00 56.78 225 TRP A C 1
ATOM 1799 O O . TRP A 1 225 ? 18.472 -4.435 -36.113 1.00 56.78 225 TRP A O 1
ATOM 1809 N N . GLY A 1 226 ? 17.963 -3.578 -38.125 1.00 52.97 226 GLY A N 1
ATOM 1810 C CA . GLY A 1 226 ? 17.402 -2.319 -37.635 1.00 52.97 226 GLY A CA 1
ATOM 1811 C C . GLY A 1 226 ? 16.718 -1.496 -38.731 1.00 52.97 226 GLY A C 1
ATOM 1812 O O . GLY A 1 226 ? 16.861 -1.802 -39.913 1.00 52.97 226 GLY A O 1
ATOM 1813 N N . TYR A 1 227 ? 15.927 -0.484 -38.347 1.00 48.78 227 TYR A N 1
ATOM 1814 C CA . TYR A 1 227 ? 14.957 0.165 -39.247 1.00 48.78 227 TYR A CA 1
ATOM 1815 C C . TYR A 1 227 ? 15.554 0.660 -40.580 1.00 48.78 227 TYR A C 1
ATOM 1817 O O . TYR A 1 227 ? 16.578 1.340 -40.635 1.00 48.78 227 TYR A O 1
ATOM 1825 N N . SER A 1 228 ? 14.819 0.341 -41.646 1.00 43.16 228 SER A N 1
ATOM 1826 C CA . SER A 1 228 ? 14.947 0.825 -43.018 1.00 43.16 228 SER A CA 1
ATOM 1827 C C . SER A 1 228 ? 14.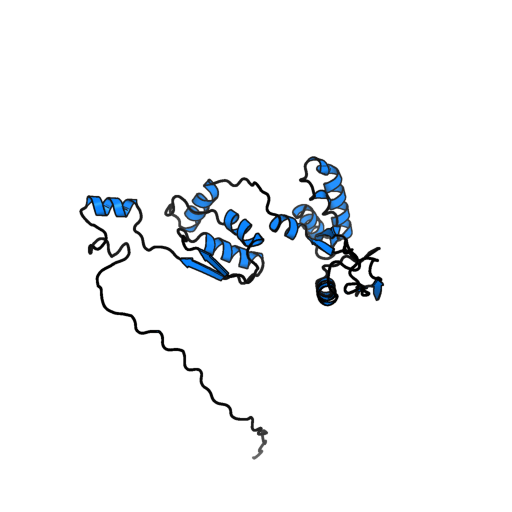335 2.221 -43.151 1.00 43.16 228 SER A C 1
ATOM 1829 O O . SER A 1 228 ? 13.116 2.356 -43.060 1.00 43.16 228 SER A O 1
ATOM 1831 N N . SER A 1 229 ? 15.116 3.244 -43.484 1.00 45.75 229 SER A N 1
ATOM 1832 C CA . SER A 1 229 ? 14.573 4.429 -44.156 1.00 45.75 229 SER A CA 1
ATOM 1833 C C . SER A 1 229 ? 14.988 4.402 -45.623 1.00 45.75 229 SER A C 1
ATOM 1835 O O . SER A 1 229 ? 16.136 4.642 -45.961 1.00 45.75 229 SER A O 1
ATOM 1837 N N . THR A 1 230 ? 14.059 4.087 -46.527 1.00 39.50 230 THR A N 1
ATOM 1838 C CA . THR A 1 230 ? 14.171 4.494 -47.940 1.00 39.50 230 THR A CA 1
ATOM 1839 C C . THR A 1 230 ? 12.779 4.629 -48.557 1.00 39.50 230 THR A C 1
ATOM 1841 O O . THR A 1 230 ? 12.217 3.650 -49.039 1.00 39.50 230 THR A O 1
ATOM 1844 N N . SER A 1 231 ? 12.219 5.846 -48.506 1.00 31.73 231 SER A N 1
ATOM 1845 C CA . SER A 1 231 ? 11.607 6.574 -49.644 1.00 31.73 231 SER A CA 1
ATOM 1846 C C . SER A 1 231 ? 10.662 7.693 -49.161 1.00 31.73 231 SER A C 1
ATOM 1848 O O . SER A 1 231 ? 9.771 7.421 -48.353 1.00 31.73 231 SER A O 1
ATOM 1850 N N . PRO A 1 232 ? 10.790 8.943 -49.653 1.00 44.44 232 PRO A N 1
ATOM 1851 C CA . PRO A 1 232 ? 9.737 9.940 -49.513 1.00 44.44 232 PRO A CA 1
ATOM 1852 C C . PRO A 1 232 ? 8.579 9.561 -50.448 1.00 44.44 232 PRO A C 1
ATOM 1854 O O . PRO A 1 232 ? 8.785 9.367 -51.642 1.00 44.44 232 PRO A O 1
ATOM 1857 N N . GLY A 1 233 ? 7.359 9.466 -49.917 1.00 43.06 233 GLY A N 1
ATOM 1858 C CA . GLY A 1 233 ? 6.148 9.377 -50.739 1.00 43.06 233 GLY A CA 1
ATOM 1859 C C . GLY A 1 233 ? 5.382 8.057 -50.670 1.00 43.06 233 GLY A C 1
ATOM 1860 O O . GLY A 1 233 ? 5.302 7.325 -51.648 1.00 43.06 233 GLY A O 1
ATOM 1861 N N . ARG A 1 234 ? 4.697 7.819 -49.550 1.00 32.81 234 ARG A N 1
ATOM 1862 C CA . ARG A 1 234 ? 3.266 7.474 -49.561 1.00 32.81 234 ARG A CA 1
ATOM 1863 C C . ARG A 1 234 ? 2.727 7.664 -48.151 1.00 32.81 234 ARG A C 1
ATOM 1865 O O . ARG A 1 234 ? 3.090 6.927 -47.242 1.00 32.81 234 ARG A O 1
ATOM 1872 N N . ALA A 1 235 ? 1.892 8.680 -47.965 1.00 34.56 235 ALA A N 1
ATOM 1873 C CA . ALA A 1 235 ? 1.045 8.741 -46.788 1.00 34.56 235 ALA A CA 1
ATOM 1874 C C . ALA A 1 235 ? 0.178 7.473 -46.775 1.00 34.56 235 ALA A C 1
ATOM 1876 O O . ALA A 1 235 ? -0.490 7.168 -47.767 1.00 34.56 235 ALA A O 1
ATOM 1877 N N . SER A 1 236 ? 0.218 6.719 -45.680 1.00 34.66 236 SER A N 1
ATOM 1878 C CA . SER A 1 236 ? -0.815 5.727 -45.392 1.00 34.66 236 SER A CA 1
ATOM 1879 C C . SER A 1 236 ? -2.166 6.451 -45.382 1.00 34.66 236 SER A C 1
ATOM 1881 O O . SER A 1 236 ? -2.243 7.543 -44.809 1.00 34.66 236 SER A O 1
ATOM 1883 N N . PRO A 1 237 ? -3.226 5.914 -46.012 1.00 35.06 237 PRO A N 1
ATOM 1884 C CA . PRO A 1 237 ? -4.534 6.539 -45.899 1.00 35.06 237 PRO A CA 1
ATOM 1885 C C . PRO A 1 237 ? -4.961 6.513 -44.422 1.00 35.06 237 PRO A C 1
ATOM 1887 O O . PRO A 1 237 ? -4.618 5.561 -43.710 1.00 35.06 237 PRO A O 1
ATOM 1890 N N . PRO A 1 238 ? -5.673 7.543 -43.934 1.00 37.75 238 PRO A N 1
ATOM 1891 C CA . PRO A 1 238 ? -6.154 7.543 -42.564 1.00 37.75 238 PRO A CA 1
ATOM 1892 C C . PRO A 1 238 ? -7.073 6.337 -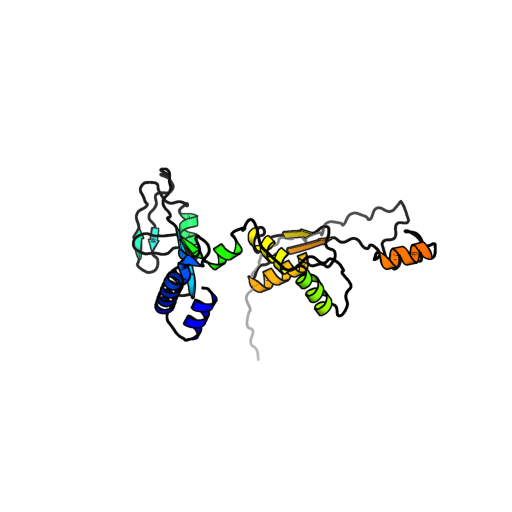42.347 1.00 37.75 238 PRO A C 1
ATOM 1894 O O . PRO A 1 238 ? -7.886 5.993 -43.209 1.00 37.75 238 PRO A O 1
ATOM 1897 N N . LEU A 1 239 ? -6.925 5.695 -41.187 1.00 37.38 239 LEU A N 1
ATOM 1898 C CA . LEU A 1 239 ? -7.849 4.675 -40.701 1.00 37.38 239 LEU A CA 1
ATOM 1899 C C . LEU A 1 239 ? -9.274 5.236 -40.781 1.00 37.38 239 LEU A C 1
ATOM 1901 O O . LEU A 1 239 ? -9.583 6.253 -40.161 1.00 37.38 239 LEU A O 1
ATOM 1905 N N . SER A 1 240 ? -10.125 4.592 -41.580 1.00 37.38 240 SER A N 1
ATOM 1906 C CA . SER A 1 240 ? -11.545 4.935 -41.632 1.00 37.38 240 SER A CA 1
ATOM 1907 C C . SER A 1 240 ? -12.185 4.625 -40.275 1.00 37.38 240 SER A C 1
ATOM 1909 O O . SER A 1 240 ? -11.897 3.568 -39.707 1.00 37.38 240 SER A O 1
ATOM 1911 N N . PRO A 1 241 ? -13.035 5.513 -39.733 1.00 36.81 241 PRO A N 1
ATOM 1912 C CA . PRO A 1 241 ? -13.732 5.243 -38.487 1.00 36.81 241 PRO A CA 1
ATOM 1913 C C . PRO A 1 241 ? -14.689 4.066 -38.689 1.00 36.81 241 PRO A C 1
ATOM 1915 O O . PRO A 1 241 ? -15.418 4.005 -39.680 1.00 36.81 241 PRO A O 1
ATOM 1918 N N . ALA A 1 242 ? -14.669 3.129 -37.743 1.00 35.62 242 ALA A N 1
ATOM 1919 C CA . ALA A 1 242 ? -15.588 2.004 -37.705 1.00 35.62 242 ALA A CA 1
ATOM 1920 C C . ALA A 1 242 ? -17.038 2.515 -37.730 1.00 35.62 242 ALA A C 1
ATOM 1922 O O . ALA A 1 242 ? -17.485 3.222 -36.826 1.00 35.62 242 ALA A O 1
ATOM 1923 N N . SER A 1 243 ? -17.769 2.160 -38.782 1.00 37.03 243 SER A N 1
ATOM 1924 C CA . SER A 1 243 ? -19.207 2.351 -38.883 1.00 37.03 243 SER A CA 1
ATOM 1925 C C . SER A 1 243 ? -19.907 1.422 -37.889 1.00 37.03 243 SER A C 1
ATOM 1927 O O . SER A 1 243 ? -20.031 0.219 -38.109 1.00 37.03 243 SER A O 1
ATOM 1929 N N . GLY A 1 244 ? -20.368 1.979 -36.769 1.00 36.84 244 GLY A N 1
ATOM 1930 C CA . GLY A 1 244 ? -21.338 1.304 -35.911 1.00 36.84 244 GLY A CA 1
ATOM 1931 C C . GLY A 1 244 ? -22.687 1.179 -36.634 1.00 36.84 244 GLY A C 1
ATOM 1932 O O . GLY A 1 244 ? -23.098 2.127 -37.311 1.00 36.84 244 GLY A O 1
ATOM 1933 N N . PRO A 1 245 ? -23.407 0.051 -36.514 1.00 38.09 245 PRO A N 1
ATOM 1934 C CA . PRO A 1 245 ? -24.752 -0.042 -37.051 1.00 38.09 245 PRO A CA 1
ATOM 1935 C C . PRO A 1 245 ? -25.702 0.776 -36.170 1.00 38.09 245 PRO A C 1
ATOM 1937 O O . PRO A 1 245 ? -25.943 0.467 -35.003 1.00 38.09 245 PRO A O 1
ATOM 1940 N N . THR A 1 246 ? -26.244 1.843 -36.749 1.00 38.62 246 THR A N 1
ATOM 1941 C CA . THR A 1 246 ? -27.434 2.524 -36.242 1.00 38.62 246 THR A CA 1
ATOM 1942 C C . THR A 1 246 ? -28.663 1.750 -36.710 1.00 38.62 246 THR A C 1
ATOM 1944 O O . THR A 1 246 ? -28.833 1.489 -37.897 1.00 38.62 246 THR A O 1
ATOM 1947 N N . GLY A 1 247 ? -29.529 1.366 -35.774 1.00 32.47 247 GLY A N 1
ATOM 1948 C CA . GLY A 1 247 ? -30.789 0.700 -36.091 1.00 32.47 247 GLY A CA 1
ATOM 1949 C C . GLY A 1 247 ? -31.614 0.415 -34.843 1.00 32.47 247 GLY A C 1
ATOM 1950 O O . GLY A 1 247 ? -31.502 -0.648 -34.245 1.00 32.47 247 GLY A O 1
ATOM 1951 N N . ARG A 1 248 ? -32.444 1.382 -34.437 1.00 35.84 248 ARG A N 1
ATOM 1952 C CA . ARG A 1 248 ? -33.565 1.156 -33.513 1.00 35.84 248 ARG A CA 1
ATOM 1953 C C . ARG A 1 248 ? -34.688 0.427 -34.254 1.00 35.84 248 ARG A C 1
ATOM 1955 O O . ARG A 1 248 ? -35.129 0.936 -35.277 1.00 35.84 248 ARG A O 1
ATOM 1962 N N . SER A 1 249 ? -35.257 -0.616 -33.649 1.00 31.27 249 SER A N 1
ATOM 1963 C CA . SER A 1 249 ? -36.704 -0.892 -33.704 1.00 31.27 249 SER A CA 1
ATOM 1964 C C . SER A 1 249 ? -37.121 -1.902 -32.620 1.00 31.27 249 SER A C 1
ATOM 1966 O O . SER A 1 249 ? -36.705 -3.052 -32.664 1.00 31.27 249 SER A O 1
ATOM 1968 N N . THR A 1 250 ? -37.903 -1.405 -31.651 1.00 34.34 250 THR A N 1
ATOM 1969 C CA . THR A 1 250 ? -38.996 -2.020 -30.848 1.00 34.34 250 THR A CA 1
ATOM 1970 C C . THR A 1 250 ? -39.068 -3.539 -30.571 1.00 34.34 250 THR A C 1
ATOM 1972 O O . THR A 1 250 ? -38.953 -4.335 -31.497 1.00 34.34 250 THR A O 1
ATOM 1975 N N . PRO A 1 251 ? -39.452 -3.956 -29.340 1.00 31.73 251 PRO A N 1
ATOM 1976 C CA . PRO A 1 251 ? -39.779 -5.345 -29.029 1.00 31.73 251 PRO A CA 1
ATOM 1977 C C . PRO A 1 251 ? -41.265 -5.641 -29.311 1.00 31.73 251 PRO A C 1
ATOM 1979 O O . PRO A 1 251 ? -42.145 -4.907 -28.864 1.00 31.73 251 PRO A O 1
ATOM 1982 N N . MET A 1 252 ? -41.558 -6.738 -30.013 1.00 29.36 252 MET A N 1
ATOM 1983 C CA . MET A 1 252 ? -42.899 -7.330 -30.079 1.00 29.36 252 MET A CA 1
ATOM 1984 C C . MET A 1 252 ? -42.831 -8.750 -29.516 1.00 29.36 252 MET A C 1
ATOM 1986 O O . MET A 1 252 ? -42.061 -9.583 -29.989 1.00 29.36 252 MET A O 1
ATOM 1990 N N . ALA A 1 253 ? -43.618 -8.986 -28.470 1.00 35.50 253 ALA A N 1
ATOM 1991 C CA . ALA A 1 253 ? -43.796 -10.267 -27.804 1.00 35.50 253 ALA A CA 1
ATOM 1992 C C . ALA A 1 253 ? -44.563 -11.258 -28.690 1.00 35.50 253 ALA A C 1
ATOM 1994 O O . ALA A 1 253 ? -45.525 -10.842 -29.327 1.00 35.50 253 ALA A O 1
ATOM 1995 N N . TRP A 1 254 ? -44.219 -12.551 -28.635 1.00 27.52 254 TRP A N 1
ATOM 1996 C CA . TRP A 1 254 ? -45.130 -13.648 -28.986 1.00 27.52 254 TRP A CA 1
ATOM 1997 C C . TRP A 1 254 ? -44.898 -14.876 -28.088 1.00 27.52 254 TRP A C 1
ATOM 1999 O O . TRP A 1 254 ? -43.769 -15.302 -27.854 1.00 27.52 254 TRP A O 1
ATOM 2009 N N . LEU A 1 255 ? -46.016 -15.382 -27.560 1.00 32.31 255 LEU A N 1
ATOM 2010 C CA . LEU A 1 255 ? -46.215 -16.560 -26.705 1.00 32.31 255 LEU A CA 1
ATOM 2011 C C . LEU A 1 255 ? -45.942 -17.880 -27.454 1.00 32.31 255 LEU A C 1
ATOM 2013 O O . LEU A 1 255 ? -46.123 -17.916 -28.672 1.00 32.31 255 LEU A O 1
ATOM 2017 N N . PRO A 1 256 ? -45.653 -19.000 -26.762 1.00 32.78 256 PRO A N 1
ATOM 2018 C CA . PRO A 1 256 ? -45.734 -20.321 -27.368 1.00 32.78 256 PRO A CA 1
ATOM 2019 C C . PRO A 1 256 ? -47.146 -20.905 -27.208 1.00 32.78 256 PRO A C 1
ATOM 2021 O O . PRO A 1 256 ? -47.636 -21.103 -26.096 1.00 32.78 256 PRO A O 1
ATOM 2024 N N . THR A 1 257 ? -47.796 -21.217 -28.328 1.00 33.78 257 THR A N 1
ATOM 2025 C CA . THR A 1 257 ? -48.978 -22.086 -28.371 1.00 33.78 257 THR A CA 1
ATOM 2026 C C . THR A 1 257 ? -48.535 -23.540 -28.460 1.00 33.78 257 THR A C 1
ATOM 2028 O O . THR A 1 257 ? -47.838 -23.930 -29.398 1.00 33.78 257 THR A O 1
ATOM 2031 N N . SER A 1 258 ? -48.972 -24.348 -27.498 1.00 37.69 258 SER A N 1
ATOM 2032 C CA . SER A 1 258 ? -49.027 -25.799 -27.613 1.00 37.69 258 SER A CA 1
ATOM 2033 C C . SER A 1 258 ? -50.048 -26.192 -28.684 1.00 37.69 258 SER A C 1
ATOM 2035 O O . SER A 1 258 ? -51.133 -25.618 -28.762 1.00 37.69 258 SER A O 1
ATOM 2037 N N . SER A 1 259 ? -49.722 -27.195 -29.500 1.00 35.22 259 SER A N 1
ATOM 2038 C CA . SER A 1 259 ? -50.734 -27.933 -30.253 1.00 35.22 259 SER A CA 1
ATOM 2039 C C . SER A 1 259 ? -50.454 -29.427 -30.156 1.00 35.22 259 SER A C 1
ATOM 2041 O O . SER A 1 259 ? -49.360 -29.916 -30.424 1.00 35.22 259 SER A O 1
ATOM 2043 N N . SER A 1 260 ? -51.478 -30.106 -29.663 1.00 34.41 260 SER A N 1
ATOM 2044 C CA . SER A 1 260 ? -51.689 -31.541 -29.593 1.00 34.41 260 SER A CA 1
ATOM 2045 C C . SER A 1 260 ? -52.297 -32.066 -30.894 1.00 34.41 260 SER A C 1
ATOM 2047 O O . SER A 1 260 ? -53.180 -31.410 -31.446 1.00 34.41 260 SER A O 1
ATOM 2049 N N . SER A 1 261 ? -51.887 -33.264 -31.313 1.00 39.41 261 SER A N 1
ATOM 2050 C CA . SER A 1 261 ? -52.648 -34.341 -31.996 1.00 39.41 261 SER A CA 1
ATOM 2051 C C . SER A 1 261 ? -51.609 -35.255 -32.672 1.00 39.41 261 SER A C 1
ATOM 2053 O O . SER A 1 261 ? -50.666 -34.757 -33.274 1.00 39.41 261 SER A O 1
ATOM 2055 N N . SER A 1 262 ? -51.634 -36.583 -32.574 1.00 41.56 262 SER A N 1
ATOM 2056 C CA . SER A 1 262 ? -52.716 -37.548 -32.333 1.00 41.56 262 SER A CA 1
ATOM 2057 C C . SER A 1 262 ? -52.189 -38.765 -31.573 1.00 41.56 262 SER A C 1
ATOM 2059 O O . SER A 1 262 ? -50.953 -38.963 -31.594 1.00 41.56 262 SER A O 1
#

InterPro domains:
  IPR002941 DNA methylase N-4/N-6 [PF01555] (79-186)
  IPR029063 S-adenosyl-L-methionine-dependent methyltransferase superfamily [G3DSA:3.40.50.150] (12-212)
  IPR029063 S-adenosyl-L-methionine-dependent methyltransferase superfamily [SSF53335] (109-209)

Radius of gyration: 29.73 Å; chains: 1; bounding box: 87×62×74 Å

Organism: NCBI:txid449393

pLDDT: mean 82.96, std 20.03, range [27.52, 98.19]

Sequence (262 aa):
MLRLVDETLAAGATAEEAQQRLREFIKANSKDMPEGVTRFNNVDANGIIFETADLTNRLPRPNLRYPVTDPDTGRVYEPPENGWTVNRELMEEWVQAELIAFGKRPRKKKSLRDYAYNMPVPTFYHSRNTANAHLERLLGEKRFPFPKDHEVLMRWLRMTCPPDGLILDFFGGSGTTTEAVLRLNDEDGGTRQSILVTNNELGAKQAKALRKAGHHPGDSEWKPWGYSSTSPGRASPPLSPASGPTGRSTPMAWLPTSSSSS

Foldseek 3Di:
DLVQLVVCVVVVDFQVVSLVVQLVVCVVCVVVDDPPLSQQRHADRVRFGWHWADFADPAADPQQFDWDAQPVPRDIDGAPRRHGNDHPVVVVVCNVVVQWDDDPHITGTDTPVCVVQQDDDPDDDDDQVCQQVVVCVVVVHRPAPRDDALVVLLSVCSHPPPLAEEEEDQDCRVVSNVVNNVVNCVVPVGNYHYDYHHFLDADPVVQVVCVVVVHDQQDPVCVVRGDHDDDPDDDDPPDDPDDDDDDDDDDDDDDDDDDDDD